Protein AF-A0A7V3QYB5-F1 (afdb_monomer)

Foldseek 3Di:
DDDDDDDDDDDPPPPPPCVVVVVVVVVVVVVVVVVCCVVVVPDPQDDLVVLLVLLVLVQVLLVLVQVLLVLVVVLLVCVLVCLVPLVVNLVSLVVSLVSLVVSLVSLVPDDDDPLQPVLSVLLSQLSVLLNVLSVQLRVLLSCLSVDPDCQVSLVSNLVSVVSQVVSLVSVVSSQVSSCVSCVVNVNNVSHHDRHHSDPDNVCSDSVNSSVSSVVSNVSVVVPDPPPPPDDDD

Secondary structure (DSSP, 8-state):
-----PPP---------SHHHHHHHHHHHHHHHHHHHHHH--S----HHHHHHHHHHHHHHHHHHHHHHHHHHHHHHTHHHHTT-HHHHHHHHHHHHHHHHHHHHHHHT----GGGHHHHHHHHHHHHHHHHHHHHHHHHHHHHHH-S--HHHHHHHHHHHHHHHHHHHHHHHHHHHHHHHHHHTT-TTSPPPP--S-S-SGGGSHHHHHHHHHHHHHHHTTSS---------

Radius of gyration: 36.22 Å; Cα contacts (8 Å, |Δi|>4): 187; chains: 1; bounding box: 88×61×150 Å

Structure (mmCIF, N/CA/C/O backbone):
data_AF-A0A7V3QYB5-F1
#
_entry.id   AF-A0A7V3QYB5-F1
#
loop_
_atom_site.group_PDB
_atom_site.id
_atom_site.type_symbol
_atom_site.label_atom_id
_atom_site.label_alt_id
_atom_site.label_comp_id
_atom_site.label_asym_id
_atom_site.label_entity_id
_atom_site.label_seq_id
_atom_site.pdbx_PDB_ins_code
_atom_site.Cartn_x
_atom_site.Cartn_y
_atom_site.Cartn_z
_atom_site.occupancy
_atom_site.B_iso_or_equiv
_atom_site.auth_seq_id
_atom_site.auth_comp_id
_atom_site.auth_asym_id
_atom_site.auth_atom_id
_atom_site.pdbx_PDB_model_num
ATOM 1 N N . MET A 1 1 ? 65.665 -47.368 -91.682 1.00 46.41 1 MET A N 1
ATOM 2 C CA . MET A 1 1 ? 64.968 -47.722 -90.426 1.00 46.41 1 MET A CA 1
ATOM 3 C C . MET A 1 1 ? 65.240 -46.624 -89.411 1.00 46.41 1 MET A C 1
ATOM 5 O O . MET A 1 1 ? 66.355 -46.557 -88.920 1.00 46.41 1 MET A O 1
ATOM 9 N N . TYR A 1 2 ? 64.272 -45.748 -89.134 1.00 46.44 2 TYR A N 1
ATOM 10 C CA . TYR A 1 2 ? 64.366 -44.782 -88.034 1.00 46.44 2 TYR A CA 1
ATOM 11 C C . TYR A 1 2 ? 63.157 -44.952 -87.116 1.00 46.44 2 TYR A C 1
ATOM 13 O O . TYR A 1 2 ? 62.017 -45.019 -87.573 1.00 46.44 2 TYR A O 1
ATOM 21 N N . ALA A 1 3 ? 63.457 -45.118 -85.831 1.00 50.06 3 ALA A N 1
ATOM 22 C CA . ALA A 1 3 ? 62.533 -45.479 -84.771 1.00 50.06 3 ALA A CA 1
ATOM 23 C C . ALA A 1 3 ? 61.603 -44.312 -84.404 1.00 50.06 3 ALA A C 1
ATOM 25 O O . ALA A 1 3 ? 62.056 -43.196 -84.162 1.00 50.06 3 ALA A O 1
ATOM 26 N N . GLN A 1 4 ? 60.300 -44.591 -84.323 1.00 56.00 4 GLN A N 1
ATOM 27 C CA . GLN A 1 4 ? 59.307 -43.685 -83.747 1.00 56.00 4 GLN A CA 1
ATOM 28 C C . GLN A 1 4 ? 59.410 -43.710 -82.217 1.00 56.00 4 GLN A C 1
ATOM 30 O O . GLN A 1 4 ? 59.102 -44.720 -81.584 1.00 56.00 4 GLN A O 1
ATOM 35 N N . THR A 1 5 ? 59.786 -42.591 -81.606 1.00 55.56 5 THR A N 1
ATOM 36 C CA . THR A 1 5 ? 59.684 -42.386 -80.158 1.00 55.56 5 THR A CA 1
ATOM 37 C C . THR A 1 5 ? 58.310 -41.804 -79.814 1.00 55.56 5 THR A C 1
ATOM 39 O O . THR A 1 5 ? 57.953 -40.695 -80.207 1.00 55.56 5 THR A O 1
ATOM 42 N N . ARG A 1 6 ? 57.498 -42.578 -79.082 1.00 56.19 6 ARG A N 1
ATOM 43 C CA . ARG A 1 6 ? 56.217 -42.130 -78.514 1.00 56.19 6 ARG A CA 1
ATOM 44 C C . ARG A 1 6 ? 56.476 -41.225 -77.309 1.00 56.19 6 ARG A C 1
ATOM 46 O O . ARG A 1 6 ? 57.110 -41.645 -76.346 1.00 56.19 6 ARG A O 1
ATOM 53 N N . THR A 1 7 ? 55.946 -40.008 -77.339 1.00 55.44 7 THR A N 1
ATOM 54 C CA . THR A 1 7 ? 55.960 -39.081 -76.202 1.00 55.44 7 THR A CA 1
ATOM 55 C C . THR A 1 7 ? 54.868 -39.434 -75.176 1.00 55.44 7 THR A C 1
ATOM 57 O O . THR A 1 7 ? 53.757 -39.814 -75.561 1.00 55.44 7 THR A O 1
ATOM 60 N N . PRO A 1 8 ? 55.136 -39.317 -73.861 1.00 58.91 8 PRO A N 1
ATOM 61 C CA . PRO A 1 8 ? 54.141 -39.587 -72.828 1.00 58.91 8 PRO A CA 1
ATOM 62 C C . PRO A 1 8 ? 53.144 -38.425 -72.689 1.00 58.91 8 PRO A C 1
ATOM 64 O O . PRO A 1 8 ? 53.517 -37.255 -72.603 1.00 58.91 8 PRO A O 1
ATOM 67 N N . ARG A 1 9 ? 51.846 -38.753 -72.632 1.00 56.09 9 ARG A N 1
ATOM 68 C CA . ARG A 1 9 ? 50.765 -37.800 -72.340 1.00 56.09 9 ARG A CA 1
ATOM 69 C C . ARG A 1 9 ? 50.691 -37.535 -70.835 1.00 56.09 9 ARG A C 1
ATOM 71 O O . ARG A 1 9 ? 50.221 -38.380 -70.078 1.00 56.09 9 ARG A O 1
ATOM 78 N N . PHE A 1 10 ? 51.088 -36.340 -70.406 1.00 54.81 10 PHE A N 1
ATOM 79 C CA . PHE A 1 10 ? 50.818 -35.857 -69.051 1.00 54.81 10 PHE A CA 1
ATOM 80 C C . PHE A 1 10 ? 49.340 -35.468 -68.911 1.00 54.81 10 PHE A C 1
ATOM 82 O O . PHE A 1 10 ? 48.881 -34.483 -69.493 1.00 54.81 10 PHE A O 1
ATOM 89 N N . SER A 1 11 ? 48.582 -36.224 -68.114 1.00 61.19 11 SER A N 1
ATOM 90 C CA . SER A 1 11 ? 47.240 -35.828 -67.688 1.00 61.19 11 SER A CA 1
ATOM 91 C C . SER A 1 11 ? 47.349 -34.757 -66.594 1.00 61.19 11 SER A C 1
ATOM 93 O O . SER A 1 11 ? 47.798 -35.002 -65.474 1.00 61.19 11 SER A O 1
ATOM 95 N N . ARG A 1 12 ? 46.957 -33.517 -66.909 1.00 52.28 12 ARG A N 1
ATOM 96 C CA . ARG A 1 12 ? 46.846 -32.438 -65.915 1.00 52.28 12 ARG A CA 1
ATOM 97 C C . ARG A 1 12 ? 45.677 -32.736 -64.972 1.00 52.28 12 ARG A C 1
ATOM 99 O O . ARG A 1 12 ? 44.531 -32.402 -65.264 1.00 52.28 12 ARG A O 1
ATOM 106 N N . ARG A 1 13 ? 45.964 -33.319 -63.806 1.00 53.47 13 ARG A N 1
ATOM 107 C CA . ARG A 1 13 ? 45.041 -33.342 -62.659 1.00 53.47 13 ARG A CA 1
ATOM 108 C C . ARG A 1 13 ? 44.837 -31.892 -62.191 1.00 53.47 13 ARG A C 1
ATOM 110 O O . ARG A 1 13 ? 45.692 -31.336 -61.504 1.00 53.47 13 ARG A O 1
ATOM 117 N N . ARG A 1 14 ? 43.729 -31.248 -62.589 1.00 55.75 14 ARG A N 1
ATOM 118 C CA . ARG A 1 14 ? 43.294 -29.956 -62.024 1.00 55.75 14 ARG A CA 1
ATOM 119 C C . ARG A 1 14 ? 43.090 -30.148 -60.518 1.00 55.75 14 ARG A C 1
ATOM 121 O O . ARG A 1 14 ? 42.089 -30.726 -60.101 1.00 55.75 14 ARG A O 1
ATOM 128 N N . ARG A 1 15 ? 44.040 -29.682 -59.703 1.00 57.00 15 ARG A N 1
ATOM 129 C CA . ARG A 1 15 ? 43.844 -29.503 -58.260 1.00 57.00 15 ARG A CA 1
ATOM 130 C C . ARG A 1 15 ? 42.718 -28.480 -58.092 1.00 57.00 15 ARG A C 1
ATOM 132 O O . ARG A 1 15 ? 42.922 -27.302 -58.366 1.00 57.00 15 ARG A O 1
ATOM 139 N N . LYS A 1 16 ? 41.518 -28.934 -57.717 1.00 58.28 16 LYS A N 1
ATOM 140 C CA . LYS A 1 16 ? 40.453 -28.044 -57.243 1.00 58.28 16 LYS A CA 1
ATOM 141 C C . LYS A 1 16 ? 40.978 -27.423 -55.952 1.00 58.28 16 LYS A C 1
ATOM 143 O O . LYS A 1 16 ? 41.168 -28.137 -54.971 1.00 58.28 16 LYS A O 1
ATOM 148 N N . SER A 1 17 ? 41.322 -26.139 -55.984 1.00 63.12 17 SER A N 1
ATOM 149 C CA . SER A 1 17 ? 41.669 -25.417 -54.764 1.00 63.12 17 SER A CA 1
ATOM 150 C C . SER A 1 17 ? 40.455 -25.457 -53.823 1.00 63.12 17 SER A C 1
ATOM 152 O O . SER A 1 17 ? 39.325 -25.401 -54.305 1.00 63.12 17 SER A O 1
ATOM 154 N N . PRO A 1 18 ? 40.647 -25.587 -52.500 1.00 65.06 18 PRO A N 1
ATOM 155 C CA . PRO A 1 18 ? 39.551 -25.557 -51.526 1.00 65.06 18 PRO A CA 1
ATOM 156 C C . PRO A 1 18 ? 39.009 -24.138 -51.282 1.00 65.06 18 PRO A C 1
ATOM 158 O O . PRO A 1 18 ? 37.987 -23.968 -50.627 1.00 65.06 18 PRO A O 1
ATOM 161 N N . ALA A 1 19 ? 39.664 -23.117 -51.844 1.00 70.44 19 ALA A N 1
ATOM 162 C CA . ALA A 1 19 ? 39.303 -21.707 -51.717 1.00 70.44 19 ALA A CA 1
ATOM 163 C C . ALA A 1 19 ? 37.814 -21.378 -51.987 1.00 70.44 19 ALA A C 1
ATOM 165 O O . ALA A 1 19 ? 37.222 -20.705 -51.147 1.00 70.44 19 ALA A O 1
ATOM 166 N N . PRO A 1 20 ? 37.156 -21.857 -53.067 1.00 76.06 20 PRO A N 1
ATOM 167 C CA . PRO A 1 20 ? 35.743 -21.555 -53.290 1.00 76.06 20 PRO A CA 1
ATOM 168 C C . PRO A 1 20 ? 34.828 -22.192 -52.234 1.00 76.06 20 PRO A C 1
ATOM 170 O O . PRO A 1 20 ? 33.808 -21.604 -51.898 1.00 76.06 20 PRO A O 1
ATOM 173 N N . ALA A 1 21 ? 35.193 -23.344 -51.660 1.00 79.94 21 ALA A N 1
ATOM 174 C CA . ALA A 1 21 ? 34.405 -23.973 -50.598 1.00 79.94 21 ALA A CA 1
ATOM 175 C C . ALA A 1 21 ? 34.504 -23.194 -49.274 1.00 79.94 21 ALA A C 1
ATOM 177 O O . ALA A 1 21 ? 33.501 -23.018 -48.587 1.00 79.94 21 ALA A O 1
ATOM 178 N N . ILE A 1 22 ? 35.693 -22.674 -48.952 1.00 82.56 22 ILE A N 1
ATOM 179 C CA . ILE A 1 22 ? 35.920 -21.845 -47.758 1.00 82.56 22 ILE A CA 1
ATOM 180 C C . ILE A 1 22 ? 35.143 -20.527 -47.862 1.00 82.56 22 ILE A C 1
ATOM 182 O O . ILE A 1 22 ? 34.479 -20.133 -46.909 1.00 82.56 22 ILE A O 1
ATOM 186 N N . ILE A 1 23 ? 35.166 -19.874 -49.030 1.00 83.56 23 ILE A N 1
ATOM 187 C CA . ILE A 1 23 ? 34.429 -18.621 -49.257 1.00 83.56 23 ILE A CA 1
ATOM 188 C C . ILE A 1 23 ? 32.922 -18.838 -49.065 1.00 83.56 23 ILE A C 1
ATOM 190 O O . ILE A 1 23 ? 32.278 -18.060 -48.366 1.00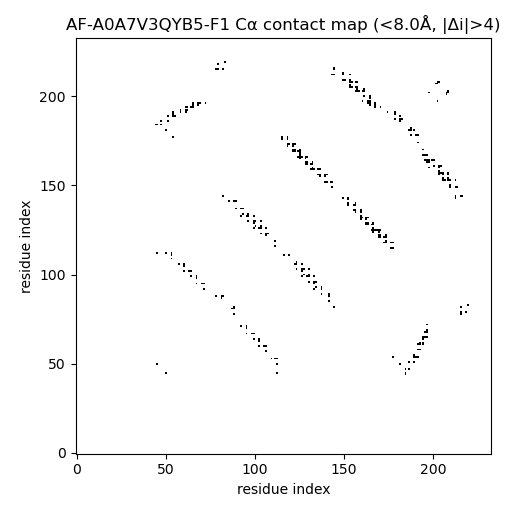 83.56 23 ILE A O 1
ATOM 194 N N . VAL A 1 24 ? 32.363 -19.919 -49.619 1.00 86.06 24 VAL A N 1
ATOM 195 C CA . VAL A 1 24 ? 30.937 -20.246 -49.452 1.00 86.06 24 VAL A CA 1
ATOM 196 C C . VAL A 1 24 ? 30.588 -20.501 -47.984 1.00 86.06 24 VAL A C 1
ATOM 198 O O . VAL A 1 24 ? 29.572 -19.996 -47.514 1.00 86.06 24 VAL A O 1
ATOM 201 N N . ALA A 1 25 ? 31.434 -21.213 -47.235 1.00 85.56 25 ALA A N 1
ATOM 202 C CA . ALA A 1 25 ? 31.202 -21.465 -45.812 1.00 85.56 25 ALA A CA 1
ATOM 203 C C . ALA A 1 25 ? 31.168 -20.169 -44.980 1.00 85.56 25 ALA A C 1
ATOM 205 O O . ALA A 1 25 ? 30.287 -20.003 -44.138 1.00 85.56 25 ALA A O 1
ATOM 206 N N . VAL A 1 26 ? 32.075 -19.223 -45.253 1.00 87.56 26 VAL A N 1
ATOM 207 C CA . VAL A 1 26 ? 32.098 -17.913 -44.578 1.00 87.56 26 VAL A CA 1
ATOM 208 C C . VAL A 1 26 ? 30.853 -17.094 -44.919 1.00 87.56 26 VAL A C 1
ATOM 210 O O . VAL A 1 26 ? 30.240 -16.515 -44.026 1.00 87.56 26 VAL A O 1
ATOM 213 N N . VAL A 1 27 ? 30.433 -17.080 -46.187 1.00 88.88 27 VAL A N 1
ATOM 214 C CA . VAL A 1 27 ? 29.219 -16.366 -46.618 1.00 88.88 27 VAL A CA 1
ATOM 215 C C . VAL A 1 27 ? 27.970 -16.946 -45.952 1.00 88.88 27 VAL A C 1
ATOM 217 O O . VAL A 1 27 ? 27.143 -16.188 -45.453 1.00 88.88 27 VAL A O 1
ATOM 220 N N . VAL A 1 28 ? 27.847 -18.275 -45.880 1.00 90.25 28 VAL A N 1
ATOM 221 C CA . VAL A 1 28 ? 26.726 -18.941 -45.195 1.00 90.25 28 VAL A CA 1
ATOM 222 C C . VAL A 1 28 ? 26.724 -18.626 -43.699 1.00 90.25 28 VAL A C 1
ATOM 224 O O . VAL A 1 28 ? 25.661 -18.374 -43.140 1.00 90.25 28 VAL A O 1
ATOM 227 N N . LEU A 1 29 ? 27.892 -18.579 -43.055 1.00 88.94 29 LEU A N 1
ATOM 228 C CA . LEU A 1 29 ? 28.004 -18.234 -41.638 1.00 88.94 29 LEU A CA 1
ATOM 229 C C . LEU A 1 29 ? 27.599 -16.778 -41.370 1.00 88.94 29 LEU A C 1
ATOM 231 O O . LEU A 1 29 ? 26.824 -16.524 -40.454 1.00 88.94 29 LEU A O 1
ATOM 235 N N . LEU A 1 30 ? 28.044 -15.831 -42.202 1.00 85.81 30 LEU A N 1
ATOM 236 C CA . LEU A 1 30 ? 27.654 -14.422 -42.090 1.00 85.81 30 LEU A CA 1
ATOM 237 C C . LEU A 1 30 ? 26.155 -14.218 -42.336 1.00 85.81 30 LEU A C 1
ATOM 239 O O . LEU A 1 30 ? 25.512 -13.482 -41.590 1.00 85.81 30 LEU A O 1
ATOM 243 N N . LEU A 1 31 ? 25.582 -14.898 -43.335 1.00 84.75 31 LEU A N 1
ATOM 244 C CA . LEU A 1 31 ? 24.140 -14.876 -43.596 1.00 84.75 31 LEU A CA 1
ATOM 245 C C . LEU A 1 31 ? 23.347 -15.527 -42.461 1.00 84.75 31 LEU A C 1
ATOM 247 O O . LEU A 1 31 ? 22.296 -15.015 -42.089 1.00 84.75 31 LEU A O 1
ATOM 251 N N . GLY A 1 32 ? 23.865 -16.611 -41.882 1.00 83.25 32 GLY A N 1
ATOM 252 C CA . GLY A 1 32 ? 23.305 -17.255 -40.698 1.00 83.25 32 GLY A CA 1
ATOM 253 C C . GLY A 1 32 ? 23.287 -16.307 -39.503 1.00 83.25 32 GLY A C 1
ATOM 254 O O . GLY A 1 32 ? 22.230 -16.105 -38.917 1.00 83.25 32 GLY A O 1
ATOM 255 N N . CYS A 1 33 ? 24.410 -15.651 -39.194 1.00 78.56 33 CYS A N 1
ATOM 256 C CA . CYS A 1 33 ? 24.489 -14.638 -38.140 1.00 78.56 33 CYS A CA 1
ATOM 257 C C . CYS A 1 33 ? 23.553 -13.452 -38.404 1.00 78.56 33 CYS A C 1
ATOM 259 O O . CYS A 1 33 ? 22.900 -12.975 -37.481 1.00 78.56 33 CYS A O 1
ATOM 261 N N . TRP A 1 34 ? 23.451 -12.993 -39.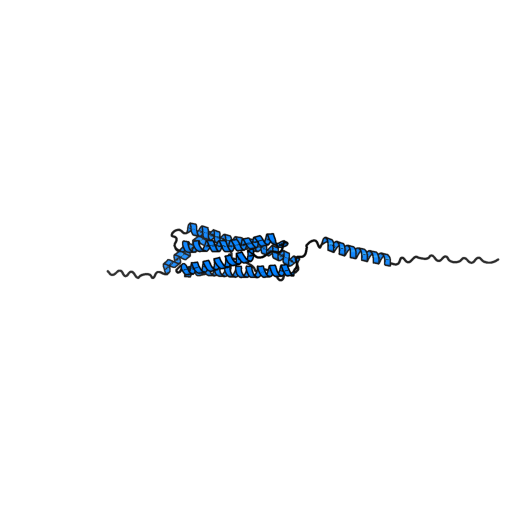653 1.00 79.12 34 TRP A N 1
ATOM 262 C CA . TRP A 1 34 ? 22.568 -11.894 -40.038 1.00 79.12 34 TRP A CA 1
ATOM 263 C C . TRP A 1 34 ? 21.084 -12.262 -39.895 1.00 79.12 34 TRP A C 1
ATOM 265 O O . TRP A 1 34 ? 20.321 -11.506 -39.294 1.00 79.12 34 TRP A O 1
ATOM 275 N N . LEU A 1 35 ? 20.685 -13.452 -40.356 1.00 78.31 35 LEU A N 1
ATOM 276 C CA . LEU A 1 35 ? 19.331 -13.983 -40.177 1.00 78.31 35 LEU A CA 1
ATOM 277 C C . LEU A 1 35 ? 19.008 -14.213 -38.698 1.00 78.31 35 LEU A C 1
ATOM 279 O O . LEU A 1 35 ? 17.916 -13.865 -38.259 1.00 78.31 35 LEU A O 1
ATOM 283 N N . PHE A 1 36 ? 19.948 -14.728 -37.904 1.00 71.00 36 PHE A N 1
ATOM 284 C CA . PHE A 1 36 ? 19.754 -14.900 -36.462 1.00 71.00 36 PHE A CA 1
ATOM 285 C C . PHE A 1 36 ? 19.557 -13.549 -35.759 1.00 71.00 36 PHE A C 1
ATOM 287 O O . PHE A 1 36 ? 18.659 -13.408 -34.934 1.00 71.00 36 PHE A O 1
ATOM 294 N N . ASN A 1 37 ? 20.319 -12.523 -36.151 1.00 66.25 37 ASN A N 1
ATOM 295 C CA . ASN A 1 37 ? 20.183 -11.166 -35.617 1.00 66.25 37 ASN A CA 1
ATOM 296 C C . ASN A 1 37 ? 18.827 -10.531 -35.996 1.00 66.25 37 ASN A C 1
ATOM 298 O O . ASN A 1 37 ? 18.175 -9.903 -35.165 1.00 66.25 37 ASN A O 1
ATOM 302 N N . LEU A 1 38 ? 18.340 -10.768 -37.220 1.00 62.19 38 LEU A N 1
ATOM 303 C CA . LEU A 1 38 ? 17.015 -10.314 -37.667 1.00 62.19 38 LEU A CA 1
ATOM 304 C C . LEU A 1 38 ? 15.850 -11.058 -37.003 1.00 62.19 38 LEU A C 1
ATOM 306 O O . LEU A 1 38 ? 14.790 -10.469 -36.789 1.00 62.19 38 LEU A O 1
ATOM 310 N N . THR A 1 39 ? 16.026 -12.341 -36.682 1.00 54.75 39 THR A N 1
ATOM 311 C CA . THR A 1 39 ? 14.945 -13.183 -36.141 1.00 54.75 39 THR A CA 1
ATOM 312 C C . THR A 1 39 ? 14.871 -13.110 -34.610 1.00 54.75 39 THR A C 1
ATOM 314 O O . THR A 1 39 ? 13.780 -13.212 -34.054 1.00 54.75 39 THR A O 1
ATOM 317 N N . CYS A 1 40 ? 15.989 -12.840 -33.925 1.00 53.94 40 CYS A N 1
ATOM 318 C CA . CYS A 1 40 ? 16.045 -12.640 -32.469 1.00 53.94 40 CYS A CA 1
ATOM 319 C C . CYS A 1 40 ? 15.967 -11.162 -32.028 1.00 53.94 40 CYS A C 1
ATOM 321 O O . CYS A 1 40 ? 15.807 -10.890 -30.843 1.00 53.94 40 CYS A O 1
ATOM 323 N N . GLY A 1 41 ? 16.045 -10.197 -32.951 1.00 45.81 41 GLY A N 1
ATOM 324 C CA . GLY A 1 41 ? 16.071 -8.756 -32.655 1.00 45.81 41 GLY A CA 1
ATOM 325 C C . GLY A 1 41 ? 14.706 -8.061 -32.561 1.00 45.81 41 GLY A C 1
ATOM 326 O O . GLY A 1 41 ? 14.627 -6.849 -32.753 1.00 45.81 41 GLY A O 1
ATOM 327 N N . ARG A 1 42 ? 13.608 -8.796 -32.332 1.00 44.25 42 ARG A N 1
ATOM 328 C CA . ARG A 1 42 ? 12.236 -8.254 -32.440 1.00 44.25 42 ARG A CA 1
ATOM 329 C C . ARG A 1 42 ? 11.676 -7.566 -31.190 1.00 44.25 42 ARG A C 1
ATOM 331 O O . ARG A 1 42 ? 10.537 -7.114 -31.227 1.00 44.25 42 ARG A O 1
ATOM 338 N N . GLY A 1 43 ? 12.461 -7.424 -30.127 1.00 51.03 43 GLY A N 1
ATOM 339 C CA . GLY A 1 43 ? 12.168 -6.474 -29.056 1.00 51.03 43 GLY A CA 1
ATOM 340 C C . GLY A 1 43 ? 13.035 -5.241 -29.256 1.00 51.03 43 GLY A C 1
ATOM 341 O O . GLY A 1 43 ? 14.258 -5.357 -29.195 1.00 51.03 43 GLY A O 1
ATOM 342 N N . LYS A 1 44 ? 12.441 -4.065 -29.495 1.00 53.56 44 LYS A N 1
ATOM 343 C CA . LYS A 1 44 ? 13.168 -2.812 -29.248 1.00 53.56 44 LYS A CA 1
ATOM 344 C C . LYS A 1 44 ? 13.616 -2.881 -27.790 1.00 53.56 44 LYS A C 1
ATOM 346 O O . LYS A 1 44 ? 12.763 -2.841 -26.911 1.00 53.56 44 LYS A O 1
ATOM 351 N N . LYS A 1 45 ? 14.913 -3.077 -27.548 1.00 61.94 45 LYS A N 1
ATOM 352 C CA . LYS A 1 45 ? 15.467 -2.947 -26.202 1.00 61.94 45 LYS A CA 1
ATOM 353 C C . LYS A 1 45 ? 15.126 -1.536 -25.743 1.00 61.94 45 LYS A C 1
ATOM 355 O O . LYS A 1 45 ? 15.425 -0.583 -26.466 1.00 61.94 45 LYS A O 1
ATOM 360 N N . GLU A 1 46 ? 14.416 -1.436 -24.626 1.00 71.56 46 GLU A N 1
ATOM 361 C CA . GLU A 1 46 ? 14.217 -0.151 -23.963 1.00 71.56 46 GLU A CA 1
ATOM 362 C C . GLU A 1 46 ? 15.602 0.408 -23.626 1.00 71.56 46 GLU A C 1
ATOM 364 O O . GLU A 1 46 ? 16.558 -0.348 -23.418 1.00 71.56 46 GLU A O 1
ATOM 369 N N . ASP A 1 47 ? 15.737 1.729 -23.615 1.00 83.75 47 ASP A N 1
ATOM 370 C CA . ASP A 1 47 ? 16.994 2.338 -23.202 1.00 83.75 47 ASP A CA 1
ATOM 371 C C . ASP A 1 47 ? 17.251 1.966 -21.735 1.00 83.75 47 ASP A C 1
ATOM 373 O O . ASP A 1 47 ? 16.508 2.374 -20.838 1.00 83.75 47 ASP A O 1
ATOM 377 N N . ALA A 1 48 ? 18.293 1.164 -21.504 1.00 85.69 48 ALA A N 1
ATOM 378 C CA . ALA A 1 48 ? 18.641 0.627 -20.194 1.00 85.69 48 ALA A CA 1
ATOM 379 C C . ALA A 1 48 ? 18.816 1.730 -19.139 1.00 85.69 48 ALA A C 1
ATOM 381 O O . ALA A 1 48 ? 18.500 1.509 -17.971 1.00 85.69 48 ALA A O 1
ATOM 382 N N . SER A 1 49 ? 19.268 2.921 -19.547 1.00 87.62 49 SER A N 1
ATOM 383 C CA . SER A 1 49 ? 19.398 4.070 -18.648 1.00 87.62 49 SER A CA 1
ATOM 384 C C . SER A 1 49 ? 18.031 4.566 -18.161 1.00 87.62 49 SER A C 1
ATOM 386 O O . SER A 1 49 ? 17.813 4.674 -16.956 1.00 87.62 49 SER A O 1
ATOM 388 N N . SER A 1 50 ? 17.079 4.753 -19.078 1.00 90.69 50 SER A N 1
ATOM 389 C CA . SER A 1 50 ? 15.710 5.180 -18.764 1.00 90.69 50 SER A CA 1
ATOM 390 C C . SER A 1 50 ? 14.939 4.148 -17.934 1.00 90.69 50 SER A C 1
ATOM 392 O O . SER A 1 50 ? 14.217 4.504 -17.003 1.00 90.69 50 SER A O 1
ATOM 394 N N . LEU A 1 51 ? 15.130 2.855 -18.223 1.00 94.56 51 LEU A N 1
ATOM 395 C CA . LEU A 1 51 ? 14.496 1.771 -17.477 1.00 94.56 51 LEU A CA 1
ATOM 396 C C . LEU A 1 51 ? 15.056 1.678 -16.052 1.00 94.56 51 LEU A C 1
ATOM 398 O O . LEU A 1 51 ? 14.293 1.490 -15.107 1.00 94.56 51 LEU A O 1
ATOM 402 N N . SER A 1 52 ? 16.371 1.852 -15.895 1.00 94.69 52 SER A N 1
ATOM 403 C CA . SER A 1 52 ? 17.024 1.909 -14.586 1.00 94.69 52 SER A CA 1
ATOM 404 C C . SER A 1 52 ? 16.541 3.102 -13.761 1.00 94.69 52 SER A C 1
ATOM 406 O O . SER A 1 52 ? 16.200 2.948 -12.588 1.00 94.69 52 SER A O 1
ATOM 408 N N . GLU A 1 53 ? 16.444 4.287 -14.367 1.00 95.31 53 GLU A N 1
ATOM 409 C CA . GLU A 1 53 ? 15.922 5.481 -13.699 1.00 95.31 53 GLU A CA 1
ATOM 410 C C . GLU A 1 53 ? 14.475 5.275 -13.231 1.00 95.31 53 GLU A C 1
ATOM 412 O O . GLU A 1 53 ? 14.153 5.530 -12.067 1.00 95.31 53 GLU A O 1
ATOM 417 N N . TYR A 1 54 ? 13.621 4.735 -14.105 1.00 96.69 54 TYR A N 1
ATOM 418 C CA . TYR A 1 54 ? 12.245 4.384 -13.762 1.00 96.69 54 TYR A CA 1
ATOM 419 C C . TYR A 1 54 ? 12.184 3.388 -12.595 1.00 96.69 54 TYR A C 1
ATOM 421 O O . TYR A 1 54 ? 11.469 3.629 -11.618 1.00 96.69 54 TYR A O 1
ATOM 429 N N . ALA A 1 55 ? 12.950 2.295 -12.664 1.00 97.44 55 ALA A N 1
ATOM 430 C CA . ALA A 1 55 ? 12.968 1.262 -11.631 1.00 97.44 55 ALA A CA 1
ATOM 431 C C . ALA A 1 55 ? 13.421 1.823 -10.275 1.00 97.44 55 ALA A C 1
ATOM 433 O O . ALA A 1 55 ? 12.765 1.578 -9.265 1.00 97.44 55 ALA A O 1
ATOM 434 N N . ASN A 1 56 ? 14.476 2.641 -10.253 1.00 97.38 56 ASN A N 1
ATOM 435 C CA . ASN A 1 56 ? 14.975 3.277 -9.032 1.00 97.38 56 ASN A CA 1
ATOM 436 C C . ASN A 1 56 ? 13.972 4.274 -8.438 1.00 97.38 56 ASN A C 1
ATOM 438 O O . ASN A 1 56 ? 13.766 4.299 -7.223 1.00 97.38 56 ASN A O 1
ATOM 442 N N . ARG A 1 57 ? 13.296 5.065 -9.280 1.00 97.25 57 ARG A N 1
ATOM 443 C CA . ARG A 1 57 ? 12.250 5.986 -8.820 1.00 97.25 57 ARG A CA 1
ATOM 444 C C . ARG A 1 57 ? 11.078 5.233 -8.200 1.00 97.25 57 ARG A C 1
ATOM 446 O O . ARG A 1 57 ? 10.597 5.615 -7.137 1.00 97.25 57 ARG A O 1
ATOM 453 N N . VAL A 1 58 ? 10.632 4.151 -8.838 1.00 98.06 58 VAL A N 1
ATOM 454 C CA . VAL A 1 58 ? 9.560 3.311 -8.293 1.00 98.06 58 VAL A CA 1
ATOM 455 C C . VAL A 1 58 ? 9.994 2.611 -7.013 1.00 98.06 58 VAL A C 1
ATOM 457 O O . VAL A 1 58 ? 9.229 2.598 -6.054 1.00 98.06 58 VAL A O 1
ATOM 460 N N . LYS A 1 59 ? 11.226 2.103 -6.954 1.00 98.19 59 LYS A N 1
ATOM 461 C CA . LYS A 1 59 ? 11.798 1.495 -5.752 1.00 98.19 59 LYS A CA 1
ATOM 462 C C . LYS A 1 59 ? 11.692 2.417 -4.541 1.00 98.19 59 LYS A C 1
ATOM 464 O O . LYS A 1 59 ? 11.133 2.000 -3.533 1.00 98.19 59 LYS A O 1
ATOM 469 N N . ALA A 1 60 ? 12.122 3.672 -4.672 1.00 97.75 60 ALA A N 1
ATOM 470 C CA . ALA A 1 60 ? 12.024 4.651 -3.589 1.00 97.75 60 ALA A CA 1
ATOM 471 C C . ALA A 1 60 ? 10.570 4.870 -3.126 1.00 97.75 60 ALA A C 1
ATOM 473 O O . ALA A 1 60 ? 10.301 4.954 -1.928 1.00 97.75 60 ALA A O 1
ATOM 474 N N . MET A 1 61 ? 9.609 4.905 -4.058 1.00 98.31 61 MET A N 1
ATOM 475 C CA . MET A 1 61 ? 8.189 5.039 -3.709 1.00 98.31 61 MET A CA 1
ATOM 4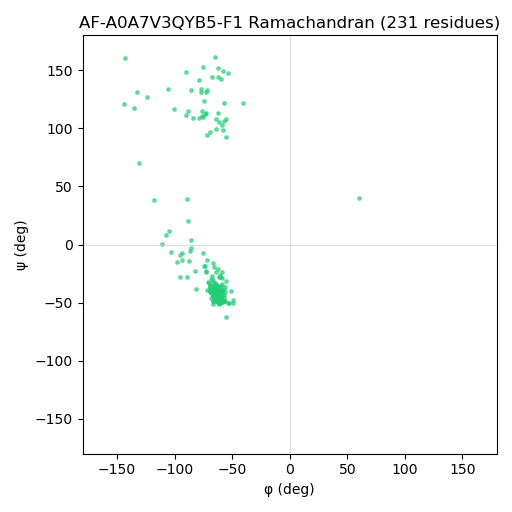76 C C . MET A 1 61 ? 7.642 3.796 -2.996 1.00 98.31 61 MET A C 1
ATOM 478 O O . MET A 1 61 ? 6.848 3.917 -2.066 1.00 98.31 61 MET A O 1
ATOM 482 N N . VAL A 1 62 ? 8.066 2.595 -3.392 1.00 98.44 62 VAL A N 1
ATOM 483 C CA . VAL A 1 62 ? 7.669 1.351 -2.714 1.00 98.44 62 VAL A CA 1
ATOM 484 C C . VAL A 1 62 ? 8.279 1.274 -1.315 1.00 98.44 62 VAL A C 1
ATOM 486 O O . VAL A 1 62 ? 7.581 0.912 -0.372 1.00 98.44 62 VAL A O 1
ATOM 489 N N . GLU A 1 63 ? 9.545 1.655 -1.151 1.00 98.38 63 GLU A N 1
ATOM 490 C CA . GLU A 1 63 ? 10.210 1.718 0.157 1.00 98.38 63 GLU A CA 1
ATOM 491 C C . GLU A 1 63 ? 9.503 2.704 1.096 1.00 98.38 63 GLU A C 1
ATOM 493 O O . GLU A 1 63 ? 9.203 2.355 2.239 1.00 98.38 63 GLU A O 1
ATOM 498 N N . ALA A 1 64 ? 9.138 3.891 0.600 1.00 98.31 64 ALA A N 1
ATOM 499 C CA . ALA A 1 64 ? 8.330 4.847 1.353 1.00 98.31 64 ALA A CA 1
ATOM 500 C C . ALA A 1 64 ? 6.959 4.259 1.733 1.00 98.31 64 ALA A C 1
ATOM 502 O O . ALA A 1 64 ? 6.536 4.359 2.883 1.00 98.31 64 ALA A O 1
ATOM 503 N N . SER A 1 65 ? 6.293 3.572 0.799 1.00 98.50 65 SER A N 1
ATOM 504 C CA . SER A 1 65 ? 5.016 2.899 1.061 1.00 98.50 65 SER A CA 1
ATOM 505 C C . SER A 1 65 ? 5.147 1.824 2.144 1.00 98.50 65 SER A C 1
ATOM 507 O O . SER A 1 65 ? 4.286 1.715 3.013 1.00 98.50 65 SER A O 1
ATOM 509 N N . ASN A 1 66 ? 6.238 1.057 2.147 1.00 98.44 66 ASN A N 1
ATOM 510 C CA . ASN A 1 66 ? 6.521 0.079 3.196 1.00 98.44 66 ASN A CA 1
ATOM 511 C C . ASN A 1 66 ? 6.708 0.744 4.566 1.00 98.44 66 ASN A C 1
ATOM 513 O O . ASN A 1 66 ? 6.226 0.213 5.564 1.00 98.44 66 ASN A O 1
ATOM 517 N N . GLY A 1 67 ? 7.354 1.913 4.620 1.00 98.19 67 GLY A N 1
ATOM 518 C CA . GLY A 1 67 ? 7.478 2.704 5.848 1.00 98.19 67 GLY A CA 1
ATOM 519 C C . GLY A 1 67 ? 6.126 3.151 6.419 1.00 98.19 67 GLY A C 1
ATOM 520 O O . GLY A 1 67 ? 5.905 3.063 7.630 1.00 98.19 67 GLY A O 1
ATOM 521 N N . ILE A 1 68 ? 5.187 3.549 5.552 1.00 98.38 68 ILE A N 1
ATOM 522 C CA . ILE A 1 68 ? 3.809 3.879 5.956 1.00 98.38 68 ILE A CA 1
ATOM 523 C C . ILE A 1 68 ? 3.105 2.626 6.495 1.00 98.38 68 ILE A C 1
ATOM 525 O O . ILE A 1 68 ? 2.530 2.666 7.581 1.00 98.38 68 ILE A O 1
ATOM 529 N N . GLY A 1 69 ? 3.208 1.493 5.790 1.00 97.75 69 GLY A N 1
ATOM 530 C CA . GLY A 1 69 ? 2.624 0.221 6.228 1.00 97.75 69 GLY A CA 1
ATOM 531 C C . GLY A 1 69 ? 3.147 -0.244 7.595 1.00 97.75 69 GLY A C 1
ATOM 532 O O . GLY A 1 69 ? 2.368 -0.661 8.449 1.00 97.75 69 GLY A O 1
ATOM 533 N N . GLN A 1 70 ? 4.450 -0.097 7.852 1.00 97.38 70 GLN A N 1
ATOM 534 C CA . GLN A 1 70 ? 5.059 -0.400 9.156 1.00 97.38 70 GLN A CA 1
ATOM 535 C C . GLN A 1 70 ? 4.565 0.536 10.263 1.00 97.38 70 GLN A C 1
ATOM 537 O O . GLN A 1 70 ? 4.278 0.083 11.375 1.00 97.38 70 GLN A O 1
ATOM 542 N N . SER A 1 71 ? 4.430 1.829 9.965 1.00 97.12 71 SER A N 1
ATOM 543 C CA . SER A 1 71 ? 3.879 2.810 10.905 1.00 97.12 71 SER A CA 1
ATOM 544 C C . SER A 1 71 ? 2.416 2.506 11.234 1.00 97.12 71 SER A C 1
ATOM 546 O O . SER A 1 71 ? 2.035 2.531 12.402 1.00 97.12 71 SER A O 1
ATOM 548 N N . PHE A 1 72 ? 1.616 2.124 10.236 1.00 96.88 72 PHE A N 1
ATOM 549 C CA . PHE A 1 72 ? 0.232 1.693 10.426 1.00 96.88 72 PHE A CA 1
ATOM 550 C C . PHE A 1 72 ? 0.124 0.419 11.275 1.00 96.88 72 PHE A C 1
ATOM 552 O O . PHE A 1 72 ? -0.672 0.366 12.213 1.00 96.88 72 PHE A O 1
ATOM 559 N N . ALA A 1 73 ? 0.953 -0.593 11.004 1.00 94.75 73 ALA A N 1
ATOM 560 C CA . ALA A 1 73 ? 0.992 -1.820 11.799 1.00 94.75 73 ALA A CA 1
ATOM 561 C C . ALA A 1 73 ? 1.395 -1.544 13.258 1.00 94.75 73 ALA A C 1
ATOM 563 O O . ALA A 1 73 ? 0.772 -2.059 14.187 1.00 94.75 73 ALA A O 1
ATOM 564 N N . SER A 1 74 ? 2.388 -0.675 13.460 1.00 94.69 74 SER A N 1
ATOM 565 C CA . SER A 1 74 ? 2.841 -0.255 14.791 1.00 94.69 74 SER A CA 1
ATOM 566 C C . SER A 1 74 ? 1.751 0.506 15.542 1.00 94.69 74 SER A C 1
ATOM 568 O O . SER A 1 74 ? 1.508 0.229 16.713 1.00 94.69 74 SER A O 1
ATOM 570 N N . LEU A 1 75 ? 1.050 1.418 14.861 1.00 94.25 75 LEU A N 1
ATOM 571 C CA . LEU A 1 75 ? -0.077 2.153 15.428 1.00 94.25 75 LEU A CA 1
ATOM 572 C C . LEU A 1 75 ? -1.204 1.205 15.849 1.00 94.25 75 LEU A C 1
ATOM 574 O O . LEU A 1 75 ? -1.760 1.350 16.932 1.00 94.25 75 LEU A O 1
ATOM 578 N N . ARG A 1 76 ? -1.514 0.196 15.025 1.00 92.38 76 ARG A N 1
ATOM 579 C CA . ARG A 1 76 ? -2.517 -0.819 15.363 1.00 92.38 76 ARG A CA 1
ATOM 580 C C . ARG A 1 76 ? -2.143 -1.649 16.585 1.00 92.38 76 ARG A C 1
ATOM 582 O O . ARG A 1 76 ? -3.024 -1.989 17.369 1.00 92.38 76 ARG A O 1
ATOM 589 N N . ALA A 1 77 ? -0.861 -1.965 16.750 1.00 91.00 77 ALA A N 1
ATOM 590 C CA . ALA A 1 77 ? -0.368 -2.713 17.901 1.00 91.00 77 ALA A CA 1
ATOM 591 C C . ALA A 1 77 ? -0.470 -1.919 19.217 1.00 91.00 77 ALA A C 1
ATOM 593 O O . ALA A 1 77 ? -0.617 -2.525 20.274 1.00 91.00 77 ALA A O 1
ATOM 594 N N . THR A 1 78 ? -0.433 -0.585 19.157 1.00 90.25 78 THR A N 1
ATOM 595 C CA . THR A 1 78 ? -0.520 0.311 20.325 1.00 90.25 78 THR A CA 1
ATOM 596 C C . THR A 1 78 ? -1.878 1.003 20.462 1.00 90.25 78 THR A C 1
ATOM 598 O O . THR A 1 78 ? -2.031 1.914 21.274 1.00 90.25 78 THR A O 1
ATOM 601 N N . LEU A 1 79 ? -2.893 0.569 19.700 1.00 89.62 79 LEU A N 1
ATOM 602 C CA . LEU A 1 79 ? -4.214 1.205 19.696 1.00 89.62 79 LEU A CA 1
ATOM 603 C C . LEU A 1 79 ? -4.831 1.274 21.097 1.00 89.62 79 LEU A C 1
ATOM 605 O O . LEU A 1 79 ? -5.362 2.318 21.455 1.00 89.62 79 LEU A O 1
ATOM 609 N N . ALA A 1 80 ? -4.703 0.213 21.901 1.00 87.25 80 ALA A N 1
ATOM 610 C CA . ALA A 1 80 ? -5.242 0.152 23.264 1.00 87.25 80 ALA A CA 1
ATOM 611 C C . ALA A 1 80 ? -4.699 1.251 24.198 1.00 87.25 80 ALA A C 1
ATOM 613 O O . ALA A 1 80 ? -5.413 1.687 25.096 1.00 87.25 80 ALA A O 1
ATOM 614 N N . ASP A 1 81 ? -3.477 1.738 23.966 1.00 86.25 81 ASP A N 1
ATOM 615 C CA . ASP A 1 81 ? -2.885 2.827 24.754 1.00 86.25 81 ASP A CA 1
ATOM 616 C C . ASP A 1 81 ? -3.359 4.209 24.274 1.00 86.25 81 ASP A C 1
ATOM 618 O O . ASP A 1 81 ? -3.315 5.189 25.016 1.00 86.25 81 ASP A O 1
ATOM 622 N N . LEU A 1 82 ? -3.812 4.297 23.019 1.00 85.06 82 LEU A N 1
ATOM 623 C CA . LEU A 1 82 ? -4.194 5.541 22.351 1.00 85.06 82 LEU A CA 1
ATOM 624 C C . LEU A 1 82 ? -5.703 5.809 22.371 1.00 85.06 82 LEU A C 1
ATOM 626 O O . LEU A 1 82 ? -6.103 6.945 22.125 1.00 85.06 82 LEU A O 1
ATOM 630 N N . ILE A 1 83 ? -6.552 4.819 22.679 1.00 84.44 83 ILE A N 1
ATOM 631 C CA . ILE A 1 83 ? -8.018 5.010 22.693 1.00 84.44 83 ILE A CA 1
ATOM 632 C C . ILE A 1 83 ? -8.478 6.076 23.699 1.00 84.44 83 ILE A C 1
ATOM 634 O O . ILE A 1 83 ? -9.476 6.745 23.456 1.00 84.44 83 ILE A O 1
ATOM 638 N N . GLY A 1 84 ? -7.729 6.286 24.790 1.00 83.12 84 GLY A N 1
ATOM 639 C CA . GLY A 1 84 ? -8.014 7.337 25.776 1.00 83.12 84 GLY A CA 1
ATOM 640 C C . GLY A 1 84 ? -7.717 8.760 25.283 1.00 83.12 84 GLY A C 1
ATOM 641 O O . GLY A 1 84 ? -8.161 9.725 25.900 1.00 83.12 84 GLY A O 1
ATOM 642 N N . ASP A 1 85 ? -6.992 8.897 24.170 1.00 88.62 85 ASP A N 1
ATOM 643 C CA . ASP A 1 85 ? -6.664 10.158 23.502 1.00 88.62 85 ASP A CA 1
ATOM 644 C C . ASP A 1 85 ? -6.981 10.040 22.002 1.00 88.62 85 ASP A C 1
ATOM 646 O O . ASP A 1 85 ? -6.107 9.979 21.128 1.00 88.62 85 ASP A O 1
ATOM 650 N N . THR A 1 86 ? -8.281 9.989 21.699 1.00 87.56 86 THR A N 1
ATOM 651 C CA . THR A 1 86 ? -8.793 9.869 20.325 1.00 87.56 86 THR A CA 1
ATOM 652 C C . THR A 1 86 ? -8.349 11.019 19.416 1.00 87.56 86 THR A C 1
ATOM 654 O O . THR A 1 86 ? -8.261 10.829 18.203 1.00 87.56 86 THR A O 1
ATOM 657 N N . GLY A 1 87 ? -8.012 12.187 19.979 1.00 89.88 87 GLY A N 1
ATOM 658 C CA . GLY A 1 87 ? -7.447 13.317 19.242 1.00 89.88 87 GLY A CA 1
ATOM 659 C C . GLY A 1 87 ? -6.051 13.012 18.695 1.00 89.88 87 GLY A C 1
ATOM 660 O O . GLY A 1 87 ? -5.811 13.162 17.497 1.00 89.88 87 GLY A O 1
ATOM 661 N N . ASN A 1 88 ? -5.145 12.521 19.545 1.00 92.88 88 ASN A N 1
ATOM 662 C CA . ASN A 1 88 ? -3.807 12.087 19.129 1.00 92.88 88 ASN A CA 1
ATOM 663 C C . ASN A 1 88 ? -3.863 10.877 18.182 1.00 92.88 88 ASN A C 1
ATOM 665 O O . ASN A 1 88 ? -3.146 10.848 17.180 1.00 92.88 88 ASN A O 1
ATOM 669 N N . LEU A 1 89 ? -4.746 9.905 18.441 1.00 93.25 89 LEU A N 1
ATOM 670 C CA . LEU A 1 89 ? -4.972 8.790 17.515 1.00 93.25 89 LEU A CA 1
ATOM 671 C C . LEU A 1 89 ? -5.408 9.289 16.129 1.00 93.25 89 LEU A C 1
ATOM 673 O O . LEU A 1 89 ? -4.837 8.880 15.115 1.00 93.25 89 LEU A O 1
ATOM 677 N N . GLY A 1 90 ? -6.390 10.191 16.084 1.00 94.88 90 GLY A N 1
ATOM 678 C CA . GLY A 1 90 ? -6.895 10.762 14.840 1.00 94.88 90 GLY A CA 1
ATOM 679 C C . GLY A 1 90 ? -5.829 11.528 14.063 1.00 94.88 90 GLY A C 1
ATOM 680 O O . GLY A 1 90 ? -5.718 11.329 12.855 1.00 94.88 90 GLY A O 1
ATOM 681 N N . ALA A 1 91 ? -4.999 12.320 14.748 1.00 96.38 91 ALA A N 1
ATOM 682 C CA . ALA A 1 91 ? -3.892 13.048 14.130 1.00 96.38 91 ALA A CA 1
ATOM 683 C C . ALA A 1 91 ? -2.834 12.109 13.522 1.00 96.38 91 ALA A C 1
ATOM 685 O O . ALA A 1 91 ? -2.383 12.330 12.401 1.00 96.38 91 ALA A O 1
ATOM 686 N N . ARG A 1 92 ? -2.472 11.021 14.216 1.00 97.19 92 ARG A N 1
ATOM 687 C CA . ARG A 1 92 ? -1.522 10.017 13.695 1.00 97.19 92 ARG A CA 1
ATOM 688 C C . ARG A 1 92 ? -2.066 9.281 12.474 1.00 97.19 92 ARG A C 1
ATOM 690 O O . ARG A 1 92 ? -1.328 9.028 11.528 1.00 97.19 92 ARG A O 1
ATOM 697 N N . LEU A 1 93 ? -3.352 8.932 12.483 1.00 97.25 93 LEU A N 1
ATOM 698 C CA . LEU A 1 93 ? -4.008 8.304 11.331 1.00 97.25 93 LEU A CA 1
ATOM 699 C C . LEU A 1 93 ? -4.104 9.265 10.141 1.00 97.25 93 LEU A C 1
ATOM 701 O O . LEU A 1 93 ? -3.898 8.848 9.005 1.00 97.25 93 LEU A O 1
ATOM 705 N N . GLU A 1 94 ? -4.383 10.542 10.399 1.00 98.00 94 GLU A N 1
ATOM 706 C CA . GLU A 1 94 ? -4.412 11.590 9.377 1.00 98.00 94 GLU A CA 1
ATOM 707 C C . GLU A 1 94 ? -3.037 11.823 8.744 1.00 98.00 94 GLU A C 1
ATOM 709 O O . GLU A 1 94 ? -2.942 11.989 7.530 1.00 98.00 94 GLU A O 1
ATOM 714 N N . GLU A 1 95 ? -1.964 11.772 9.535 1.00 98.06 95 GLU A N 1
ATOM 715 C CA . GLU A 1 95 ? -0.597 11.848 9.017 1.00 98.06 95 GLU A CA 1
ATOM 716 C C . GLU A 1 95 ? -0.300 10.695 8.044 1.00 98.06 95 GLU A C 1
ATOM 718 O O . GLU A 1 95 ? 0.195 10.932 6.941 1.00 98.06 95 GLU A O 1
ATOM 723 N N . LEU A 1 96 ? -0.652 9.455 8.407 1.00 98.38 96 LEU A N 1
ATOM 724 C CA . LEU A 1 96 ? -0.477 8.292 7.527 1.00 98.38 96 LEU A CA 1
ATOM 725 C C . LEU A 1 96 ? -1.332 8.396 6.256 1.00 98.38 96 LEU A C 1
ATOM 727 O O . LEU A 1 96 ? -0.850 8.080 5.166 1.00 98.38 96 LEU A O 1
ATOM 731 N N . GLU A 1 97 ? -2.583 8.856 6.379 1.00 98.25 97 GLU A N 1
ATOM 732 C CA . GLU A 1 97 ? -3.466 9.133 5.240 1.00 98.25 97 GLU A CA 1
ATOM 733 C C . GLU A 1 97 ? -2.821 10.149 4.281 1.00 98.25 97 GLU A C 1
ATOM 735 O O . GLU A 1 97 ? -2.760 9.905 3.073 1.00 98.25 97 GLU A O 1
ATOM 740 N N . GLY A 1 98 ? -2.300 11.258 4.815 1.00 97.88 98 GLY A N 1
ATOM 741 C CA . GLY A 1 98 ? -1.633 12.308 4.045 1.00 97.88 98 GLY A CA 1
ATOM 742 C C . GLY A 1 98 ? -0.384 11.805 3.324 1.00 97.88 98 GLY A C 1
ATOM 743 O O . GLY A 1 98 ? -0.248 11.999 2.117 1.00 97.88 98 GLY A O 1
ATOM 744 N N . GLN A 1 99 ? 0.481 11.067 4.024 1.00 98.50 99 GLN A N 1
ATOM 745 C CA . GLN A 1 99 ? 1.672 10.452 3.429 1.00 98.50 99 GLN A CA 1
ATOM 746 C C . GLN A 1 99 ? 1.308 9.493 2.284 1.00 98.50 99 GLN A C 1
ATOM 748 O O . GLN A 1 99 ? 1.961 9.495 1.237 1.00 98.50 99 GLN A O 1
ATOM 753 N N . ALA A 1 100 ? 0.252 8.688 2.446 1.00 98.44 100 ALA A N 1
ATOM 754 C CA . ALA A 1 100 ? -0.211 7.778 1.402 1.00 98.44 100 ALA A CA 1
ATOM 755 C C . ALA A 1 100 ? -0.799 8.525 0.193 1.00 98.44 100 ALA A C 1
ATOM 757 O O . ALA A 1 100 ? -0.561 8.122 -0.949 1.00 98.44 100 ALA A O 1
ATOM 758 N N . LEU A 1 101 ? -1.527 9.622 0.424 1.00 98.62 101 LEU A N 1
ATOM 759 C CA . LEU A 1 101 ? -2.073 10.470 -0.636 1.00 98.62 101 LEU A CA 1
ATOM 760 C C . LEU A 1 101 ? -0.969 11.155 -1.450 1.00 98.62 101 LEU A C 1
ATOM 762 O O . LEU A 1 101 ? -1.003 11.123 -2.684 1.00 98.62 101 LEU A O 1
ATOM 766 N N . ASP A 1 102 ? 0.027 11.730 -0.778 1.00 97.44 102 ASP A N 1
ATOM 767 C CA . ASP A 1 102 ? 1.170 12.370 -1.432 1.00 97.44 102 ASP A CA 1
ATOM 768 C C . ASP A 1 102 ? 1.934 11.366 -2.295 1.00 97.44 102 ASP A C 1
ATOM 770 O O . ASP A 1 102 ? 2.310 11.645 -3.439 1.00 97.44 102 ASP A O 1
ATOM 774 N N . LEU A 1 103 ? 2.125 10.158 -1.770 1.00 98.12 103 LEU A N 1
ATOM 775 C CA . LEU A 1 103 ? 2.817 9.089 -2.467 1.00 98.12 103 LEU A CA 1
ATOM 776 C C . LEU A 1 103 ? 2.016 8.564 -3.669 1.00 98.12 103 LEU A C 1
ATOM 778 O O . LEU A 1 103 ? 2.590 8.317 -4.730 1.00 98.12 103 LEU A O 1
ATOM 782 N N . LEU A 1 104 ? 0.687 8.472 -3.557 1.00 98.56 104 LEU A N 1
ATOM 783 C CA . LEU A 1 104 ? -0.197 8.195 -4.692 1.00 98.56 104 LEU A CA 1
ATOM 784 C C . LEU A 1 104 ? -0.060 9.264 -5.787 1.00 98.56 104 LEU A C 1
ATOM 786 O O . LEU A 1 104 ? 0.001 8.928 -6.972 1.00 98.56 104 LEU A O 1
ATOM 790 N N . GLY A 1 105 ? 0.018 10.542 -5.405 1.00 95.19 105 GLY A N 1
ATOM 791 C CA . GLY A 1 105 ? 0.272 11.646 -6.332 1.00 95.19 105 GLY A CA 1
ATOM 792 C C . GLY A 1 105 ? 1.606 11.494 -7.069 1.00 95.19 105 GLY A C 1
ATOM 793 O O . GLY A 1 105 ? 1.658 11.635 -8.292 1.00 95.19 105 GLY A O 1
ATOM 794 N N . GLN A 1 106 ? 2.669 11.131 -6.346 1.00 97.69 106 GLN A N 1
ATOM 795 C CA . GLN A 1 106 ? 3.992 10.885 -6.925 1.00 97.69 106 GLN A CA 1
ATOM 796 C C . GLN A 1 106 ? 3.990 9.719 -7.918 1.00 97.69 106 GLN A C 1
ATOM 798 O O . GLN A 1 106 ? 4.539 9.868 -9.010 1.00 97.69 106 GLN A O 1
ATOM 803 N N . VAL A 1 107 ? 3.342 8.598 -7.575 1.00 97.94 107 VAL A N 1
ATOM 804 C CA . VAL A 1 107 ? 3.222 7.431 -8.464 1.00 97.94 107 VAL A CA 1
ATOM 805 C C . VAL A 1 107 ? 2.457 7.797 -9.734 1.00 97.94 107 VAL A C 1
ATOM 807 O O . VAL A 1 107 ? 2.943 7.516 -10.824 1.00 97.94 107 VAL A O 1
ATOM 810 N N . LYS A 1 108 ? 1.318 8.498 -9.617 1.00 97.88 108 LYS A N 1
ATOM 811 C CA . LYS A 1 108 ? 0.519 8.964 -10.769 1.00 97.88 108 LYS A CA 1
ATOM 812 C C . LYS A 1 108 ? 1.287 9.912 -11.699 1.00 97.88 108 LYS A C 1
ATOM 814 O O . LYS A 1 108 ? 0.962 9.996 -12.880 1.00 97.88 108 LYS A O 1
ATOM 819 N N . ALA A 1 109 ? 2.280 10.629 -11.177 1.00 96.94 109 ALA A N 1
ATOM 820 C CA . ALA A 1 109 ? 3.123 11.541 -11.945 1.00 96.94 109 ALA A CA 1
ATOM 821 C C . ALA A 1 109 ? 4.334 10.857 -12.611 1.00 96.94 109 ALA A C 1
ATOM 823 O O . ALA A 1 109 ? 5.078 11.514 -13.346 1.00 96.94 109 ALA A O 1
ATOM 824 N N . VAL A 1 110 ? 4.581 9.568 -12.352 1.00 96.56 110 VAL A N 1
ATOM 825 C CA . VAL A 1 110 ? 5.632 8.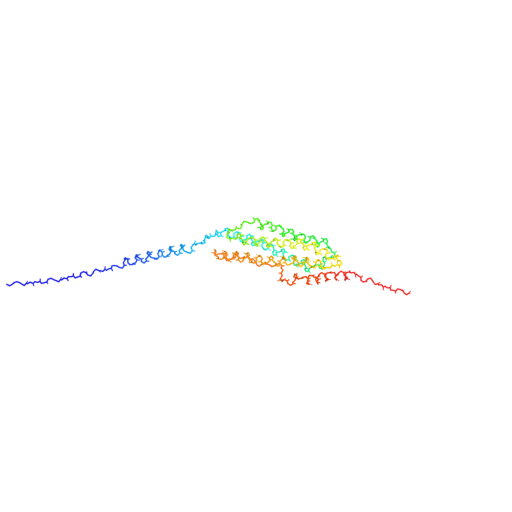819 -13.048 1.00 96.56 110 VAL A CA 1
ATOM 826 C C . VAL A 1 110 ? 5.153 8.447 -14.444 1.00 96.56 110 VAL A C 1
ATOM 828 O O . VAL A 1 110 ? 4.072 7.900 -14.622 1.00 96.56 110 VAL A O 1
ATOM 831 N N . ILE A 1 111 ? 5.988 8.716 -15.445 1.00 95.56 111 ILE A N 1
ATOM 832 C CA . ILE A 1 111 ? 5.748 8.280 -16.820 1.00 95.56 111 ILE A CA 1
ATOM 833 C C . ILE A 1 111 ? 6.408 6.904 -16.982 1.00 95.56 111 ILE A C 1
ATOM 835 O O . ILE A 1 111 ? 7.639 6.829 -16.915 1.00 95.56 111 ILE A O 1
ATOM 839 N N . PRO A 1 112 ? 5.640 5.812 -17.150 1.00 95.94 112 PRO A N 1
ATOM 840 C CA . PRO A 1 112 ? 6.224 4.493 -17.339 1.00 95.94 112 PRO A CA 1
ATOM 841 C C . PRO A 1 112 ? 6.795 4.325 -18.755 1.00 95.94 112 PRO A C 1
ATOM 843 O O . PRO A 1 112 ? 6.283 4.926 -19.705 1.00 95.94 112 PRO A O 1
ATOM 846 N N . PRO A 1 113 ? 7.809 3.458 -18.938 1.00 94.00 113 PRO A N 1
ATOM 847 C CA . PRO A 1 113 ? 8.163 2.939 -20.252 1.00 94.00 113 PRO A CA 1
ATOM 848 C C . PRO A 1 113 ? 6.937 2.322 -20.928 1.00 94.00 113 PRO A C 1
ATOM 850 O O . PRO A 1 113 ? 6.093 1.719 -20.261 1.00 94.00 113 PRO A O 1
ATOM 853 N N . ARG A 1 114 ? 6.857 2.407 -22.259 1.00 92.38 114 ARG A N 1
ATOM 854 C CA . ARG A 1 114 ? 5.684 1.941 -23.019 1.00 92.38 114 ARG A CA 1
ATOM 855 C C . ARG A 1 114 ? 5.355 0.470 -22.749 1.00 92.38 114 ARG A C 1
ATOM 857 O O . ARG A 1 114 ? 4.195 0.078 -22.699 1.00 92.38 114 ARG A O 1
ATOM 864 N N . SER A 1 115 ? 6.389 -0.344 -22.568 1.00 93.44 115 SER A N 1
ATOM 865 C CA . SER A 1 115 ? 6.285 -1.767 -22.226 1.00 93.44 115 SER A CA 1
ATOM 866 C C . SER A 1 115 ? 5.682 -2.042 -20.840 1.00 93.44 115 SER A C 1
ATOM 868 O O . SER A 1 115 ? 5.189 -3.143 -20.607 1.00 93.44 115 SER A O 1
ATOM 870 N N . LEU A 1 116 ? 5.672 -1.053 -19.941 1.00 96.38 116 LEU A N 1
ATOM 871 C CA . LEU A 1 116 ? 5.152 -1.156 -18.578 1.00 96.38 116 LEU A CA 1
ATOM 872 C C . LEU A 1 116 ? 3.874 -0.356 -18.335 1.00 96.38 116 LEU A C 1
ATOM 874 O O . LEU A 1 116 ? 3.372 -0.418 -17.220 1.00 96.38 116 LEU A O 1
ATOM 878 N N . GLU A 1 117 ? 3.309 0.351 -19.318 1.00 96.00 117 GLU A N 1
ATOM 879 C CA . GLU A 1 117 ? 2.100 1.175 -19.123 1.00 96.00 117 GLU A CA 1
ATOM 880 C C . GLU A 1 117 ? 0.972 0.407 -18.412 1.00 96.00 117 GLU A C 1
ATOM 882 O O . GLU A 1 117 ? 0.466 0.848 -17.380 1.00 96.00 117 GLU A O 1
ATOM 887 N N . SER A 1 118 ? 0.629 -0.793 -18.895 1.00 95.81 118 SER A N 1
ATOM 888 C CA . SER A 1 118 ? -0.417 -1.625 -18.281 1.00 95.81 118 SER A CA 1
ATOM 889 C C . SER A 1 118 ? -0.062 -2.093 -16.868 1.00 95.81 118 SER A C 1
ATOM 891 O O . SER A 1 118 ? -0.916 -2.086 -15.985 1.00 95.81 118 SER A O 1
ATOM 893 N N . ALA A 1 119 ? 1.195 -2.479 -16.635 1.00 97.94 119 ALA A N 1
ATOM 894 C CA . ALA A 1 119 ? 1.657 -2.906 -15.317 1.00 97.94 119 ALA A CA 1
ATOM 895 C C . ALA A 1 119 ? 1.711 -1.733 -14.328 1.00 97.94 119 ALA A C 1
ATOM 897 O O . ALA A 1 119 ? 1.379 -1.889 -13.156 1.00 97.94 119 ALA A O 1
ATOM 898 N N . HIS A 1 120 ? 2.078 -0.544 -14.798 1.00 98.44 120 HIS A N 1
ATOM 899 C CA . HIS A 1 120 ? 2.131 0.668 -13.997 1.00 98.44 120 HIS A CA 1
ATOM 900 C C . HIS A 1 120 ? 0.740 1.080 -13.501 1.00 98.44 120 HIS A C 1
ATOM 902 O O . HIS A 1 120 ? 0.613 1.525 -12.365 1.00 98.44 120 HIS A O 1
ATOM 908 N N . TYR A 1 121 ? -0.328 0.852 -14.274 1.00 98.50 121 TYR A N 1
ATOM 909 C CA . TYR A 1 121 ? -1.685 1.047 -13.751 1.00 98.50 121 TYR A CA 1
ATOM 910 C C . TYR A 1 121 ? -1.983 0.161 -12.537 1.00 98.50 121 TYR A C 1
ATOM 912 O O . TYR A 1 121 ? -2.630 0.631 -11.605 1.00 98.50 121 TYR A O 1
ATOM 920 N N . ALA A 1 122 ? -1.474 -1.074 -12.483 1.00 98.56 122 ALA A N 1
ATOM 921 C CA . ALA A 1 122 ? -1.613 -1.906 -11.286 1.00 98.56 122 ALA A CA 1
ATOM 922 C C . ALA A 1 122 ? -0.863 -1.306 -10.084 1.00 98.56 122 ALA A C 1
ATOM 924 O O . ALA A 1 122 ? -1.385 -1.316 -8.972 1.00 98.56 122 ALA A O 1
ATOM 925 N N . LEU A 1 123 ? 0.312 -0.702 -10.303 1.00 98.69 123 LEU A N 1
ATOM 926 C CA . LEU A 1 123 ? 1.010 0.053 -9.258 1.00 98.69 123 LEU A CA 1
ATOM 927 C C . LEU A 1 123 ? 0.175 1.249 -8.774 1.00 98.69 123 LEU A C 1
ATOM 929 O O . LEU A 1 123 ? 0.032 1.449 -7.572 1.00 98.69 123 LEU A O 1
ATOM 933 N N . VAL A 1 124 ? -0.427 2.017 -9.686 1.00 98.75 124 VAL A N 1
ATOM 934 C CA . VAL A 1 124 ? -1.314 3.135 -9.323 1.00 98.75 124 VAL A CA 1
ATOM 935 C C . VAL A 1 124 ? -2.505 2.642 -8.497 1.00 98.75 124 VAL A C 1
ATOM 937 O O . VAL A 1 124 ? -2.808 3.233 -7.462 1.00 98.75 124 VAL A O 1
ATOM 940 N N . ILE A 1 125 ? -3.150 1.546 -8.909 1.00 98.69 125 ILE A N 1
ATOM 941 C CA . ILE A 1 125 ? -4.276 0.942 -8.179 1.00 98.69 125 ILE A CA 1
ATOM 942 C C . ILE A 1 125 ? -3.833 0.485 -6.785 1.00 98.69 125 ILE A C 1
ATOM 944 O O . ILE A 1 125 ? -4.530 0.767 -5.816 1.00 98.69 125 ILE A O 1
ATOM 948 N N . CYS A 1 126 ? -2.664 -0.149 -6.662 1.00 98.56 126 CYS A N 1
ATOM 949 C CA . CYS A 1 126 ? -2.094 -0.536 -5.371 1.00 98.56 126 CYS A CA 1
ATOM 950 C C . CYS A 1 126 ? -1.992 0.664 -4.413 1.00 98.56 126 CYS A C 1
ATOM 952 O O . CYS A 1 126 ? -2.441 0.592 -3.271 1.00 98.56 126 CYS A O 1
ATOM 954 N N . PHE A 1 127 ? -1.421 1.783 -4.861 1.00 98.75 127 PHE A N 1
ATOM 955 C CA . PHE A 1 127 ? -1.255 2.963 -4.005 1.00 98.75 127 PHE A CA 1
ATOM 956 C C . PHE A 1 127 ? -2.596 3.648 -3.719 1.00 98.75 127 PHE A C 1
ATOM 958 O O . PHE A 1 127 ? -2.798 4.172 -2.626 1.00 98.75 127 PHE A O 1
ATOM 965 N N . GLU A 1 128 ? -3.535 3.604 -4.665 1.00 98.75 128 GLU A N 1
ATOM 966 C CA . GLU A 1 128 ? -4.877 4.145 -4.466 1.00 98.75 128 GLU A CA 1
ATOM 967 C C . GLU A 1 128 ? -5.667 3.358 -3.421 1.00 98.75 128 GLU A C 1
ATOM 969 O O . GLU A 1 128 ? -6.280 3.966 -2.545 1.00 98.75 128 GLU A O 1
ATOM 974 N N . GLN A 1 129 ? -5.593 2.029 -3.464 1.00 98.62 129 GLN A N 1
ATOM 975 C CA . GLN A 1 129 ? -6.197 1.147 -2.467 1.00 98.62 129 GLN A CA 1
ATOM 976 C C . GLN A 1 129 ? -5.611 1.386 -1.073 1.00 98.62 129 GLN A C 1
ATOM 978 O O . GLN A 1 129 ? -6.353 1.536 -0.108 1.00 98.62 129 GLN A O 1
ATOM 983 N N . ARG A 1 130 ? -4.281 1.516 -0.965 1.00 98.50 130 ARG A N 1
ATOM 984 C CA . ARG A 1 130 ? -3.604 1.821 0.309 1.00 98.50 130 ARG A CA 1
ATOM 985 C C . ARG A 1 130 ? -4.056 3.151 0.908 1.00 98.50 130 ARG A C 1
ATOM 987 O O . ARG A 1 130 ? -4.344 3.220 2.099 1.00 98.50 130 ARG A O 1
ATOM 994 N N . TYR A 1 131 ? -4.163 4.190 0.083 1.00 98.69 131 TYR A N 1
ATOM 995 C CA . TYR A 1 131 ? -4.695 5.484 0.509 1.00 98.69 131 TYR A CA 1
ATOM 996 C C . TYR A 1 131 ? -6.158 5.383 0.967 1.00 98.69 131 TYR A C 1
ATOM 998 O O . TYR A 1 131 ? -6.492 5.861 2.049 1.00 98.69 131 TYR A O 1
ATOM 1006 N N . ARG A 1 132 ? -7.031 4.760 0.164 1.00 98.50 132 ARG A N 1
ATOM 1007 C CA . ARG A 1 132 ? -8.464 4.637 0.476 1.00 98.50 132 ARG A CA 1
ATOM 1008 C C . ARG A 1 132 ? -8.704 3.860 1.763 1.00 98.50 132 ARG A C 1
ATOM 1010 O O . ARG A 1 132 ? -9.465 4.331 2.601 1.00 98.50 132 ARG A O 1
ATOM 1017 N N . ALA A 1 133 ? -7.994 2.751 1.942 1.00 98.19 133 ALA A N 1
ATOM 1018 C CA . ALA A 1 133 ? -8.044 1.970 3.165 1.00 98.19 133 ALA A CA 1
ATOM 1019 C C . ALA A 1 133 ? -7.694 2.823 4.392 1.00 98.19 133 ALA A C 1
ATOM 1021 O O . ALA A 1 133 ? -8.448 2.830 5.355 1.00 98.19 133 ALA A O 1
ATOM 1022 N N . LEU A 1 134 ? -6.603 3.600 4.360 1.00 98.38 134 LEU A N 1
ATOM 1023 C CA . LEU A 1 134 ? -6.238 4.479 5.482 1.00 98.38 134 LEU A CA 1
ATOM 1024 C C . LEU A 1 134 ? -7.269 5.589 5.723 1.00 98.38 134 LEU A C 1
ATOM 1026 O O . LEU A 1 134 ? -7.632 5.864 6.869 1.00 98.38 134 LEU A O 1
ATOM 1030 N N . LYS A 1 135 ? -7.755 6.205 4.642 1.00 98.38 135 LYS A N 1
ATOM 1031 C CA . LYS A 1 135 ? -8.756 7.273 4.686 1.00 98.38 135 LYS A CA 1
ATOM 1032 C C . LYS A 1 135 ? -10.051 6.829 5.361 1.00 98.38 135 LYS A C 1
ATOM 1034 O O . LYS A 1 135 ? -10.615 7.600 6.132 1.00 98.38 135 LYS A O 1
ATOM 1039 N N . ASN A 1 136 ? -10.531 5.632 5.041 1.00 98.19 136 ASN A N 1
ATOM 1040 C CA . ASN A 1 136 ? -11.779 5.088 5.572 1.00 98.19 136 ASN A CA 1
ATOM 1041 C C . ASN A 1 136 ? -11.582 4.476 6.967 1.00 98.19 136 ASN A C 1
ATOM 1043 O O . ASN A 1 136 ? -12.368 4.742 7.875 1.00 98.19 136 ASN A O 1
ATOM 1047 N N . TYR A 1 137 ? -10.447 3.801 7.186 1.00 97.31 137 TYR A N 1
ATOM 1048 C CA . TYR A 1 137 ? -10.109 3.206 8.476 1.00 97.31 137 TYR A CA 1
ATOM 1049 C C . TYR A 1 137 ? -10.105 4.249 9.597 1.00 97.31 137 TYR A C 1
ATOM 1051 O O . TYR A 1 137 ? -10.546 3.962 10.709 1.00 97.31 137 TYR A O 1
ATOM 1059 N N . ARG A 1 138 ? -9.618 5.471 9.323 1.00 96.06 138 ARG A N 1
ATOM 1060 C CA . ARG A 1 138 ? -9.525 6.555 10.314 1.00 96.06 138 ARG A CA 1
ATOM 1061 C C . ARG A 1 138 ? -10.864 6.889 10.987 1.00 96.06 138 ARG A C 1
ATOM 1063 O O . ARG A 1 138 ? -10.940 6.769 12.211 1.00 96.06 138 ARG A O 1
ATOM 1070 N N . PRO A 1 139 ? -11.904 7.348 10.271 1.00 96.00 139 PRO A N 1
ATOM 1071 C CA . PRO A 1 139 ? -13.186 7.639 10.896 1.00 96.00 139 PRO A CA 1
ATOM 1072 C C . PRO A 1 139 ? -13.829 6.385 11.495 1.00 96.00 139 PRO A C 1
ATOM 1074 O O . PRO A 1 139 ? -14.425 6.488 12.567 1.00 96.00 139 PRO A O 1
ATOM 1077 N N . ASP A 1 140 ? -13.687 5.210 10.876 1.00 96.44 140 ASP A N 1
ATOM 1078 C CA . ASP A 1 140 ? -14.311 3.993 11.396 1.00 96.44 140 ASP A CA 1
ATOM 1079 C C . ASP A 1 140 ? -13.716 3.552 12.738 1.00 96.44 140 ASP A C 1
ATOM 1081 O O . ASP A 1 140 ? -14.476 3.270 13.666 1.00 96.44 140 ASP A O 1
ATOM 1085 N N . ILE A 1 141 ? -12.387 3.568 12.908 1.00 95.19 141 ILE A N 1
ATOM 1086 C CA . ILE A 1 141 ? -11.769 3.196 14.191 1.00 95.19 141 ILE A CA 1
ATOM 1087 C C . ILE A 1 141 ? -12.067 4.221 15.290 1.00 95.19 141 ILE A C 1
ATOM 1089 O O . ILE A 1 141 ? -12.350 3.830 16.421 1.00 95.19 141 ILE A O 1
ATOM 1093 N N . ILE A 1 142 ? -12.060 5.521 14.971 1.00 93.56 142 ILE A N 1
ATOM 1094 C CA . ILE A 1 142 ? -12.369 6.586 15.940 1.00 93.56 142 ILE A CA 1
ATOM 1095 C C . ILE A 1 142 ? -13.811 6.449 16.433 1.00 93.56 142 ILE A C 1
ATOM 1097 O O . ILE A 1 142 ? -14.075 6.523 17.634 1.00 93.56 142 ILE A O 1
ATOM 1101 N N . ASN A 1 143 ? -14.747 6.214 15.515 1.00 93.50 143 ASN A N 1
ATOM 1102 C CA . ASN A 1 143 ? -16.151 6.055 15.865 1.00 93.50 143 ASN A CA 1
ATOM 1103 C C . ASN A 1 143 ? -16.397 4.750 16.639 1.00 93.50 143 ASN A C 1
ATOM 1105 O O . ASN A 1 143 ? -17.143 4.760 17.621 1.00 93.50 143 ASN A O 1
ATOM 1109 N N . ALA A 1 144 ? -15.721 3.656 16.269 1.00 93.69 144 ALA A N 1
ATOM 1110 C CA . ALA A 1 144 ? -15.855 2.356 16.925 1.00 93.69 144 ALA A CA 1
ATOM 1111 C C . ALA A 1 144 ? -15.508 2.384 18.422 1.00 93.69 144 ALA A C 1
ATOM 1113 O O . ALA A 1 144 ? -16.150 1.682 19.205 1.00 93.69 144 ALA A O 1
ATOM 1114 N N . VAL A 1 145 ? -14.538 3.211 18.838 1.00 88.31 145 VAL A N 1
ATOM 1115 C CA . VAL A 1 145 ? -14.149 3.356 20.256 1.00 88.31 145 VAL A CA 1
ATOM 1116 C C . VAL A 1 145 ? -15.350 3.764 21.119 1.00 88.31 145 VAL A C 1
ATOM 1118 O O . VAL A 1 145 ? -15.594 3.177 22.170 1.00 88.31 145 VAL A O 1
ATOM 1121 N N . SER A 1 146 ? -16.169 4.705 20.642 1.00 86.75 146 SER A N 1
ATOM 1122 C CA . SER A 1 146 ? -17.320 5.228 21.398 1.00 86.75 146 SER A CA 1
ATOM 1123 C C . SER A 1 146 ? -18.652 4.517 21.110 1.00 86.75 146 SER A C 1
ATOM 1125 O O . SER A 1 146 ? -19.616 4.668 21.862 1.00 86.75 146 SER A O 1
ATOM 1127 N N . ALA A 1 147 ? -18.725 3.712 20.049 1.00 90.81 147 ALA A N 1
ATOM 1128 C CA . ALA A 1 147 ? -19.969 3.121 19.567 1.00 90.81 147 ALA A CA 1
ATOM 1129 C C . ALA A 1 147 ? -20.513 2.005 20.468 1.00 90.81 147 ALA A C 1
ATOM 1131 O O . ALA A 1 147 ? -19.787 1.086 20.833 1.00 90.81 147 ALA A O 1
ATOM 1132 N N . LEU A 1 148 ? -21.812 2.023 20.788 1.00 87.38 148 LEU A N 1
ATOM 1133 C CA . LEU A 1 148 ? -22.450 0.938 21.549 1.00 87.38 148 LEU A CA 1
ATOM 1134 C C . LEU A 1 148 ? -22.451 -0.388 20.770 1.00 87.38 148 LEU A C 1
ATOM 1136 O O . LEU A 1 148 ? -22.129 -1.429 21.339 1.00 87.38 148 LEU A O 1
ATOM 1140 N N . GLU A 1 149 ? -22.773 -0.333 19.477 1.00 92.38 149 GLU A N 1
ATOM 1141 C CA . GLU A 1 149 ? -22.771 -1.486 18.576 1.00 92.38 149 GLU A CA 1
ATOM 1142 C C . GLU A 1 149 ? -21.567 -1.444 17.636 1.00 92.38 149 GLU A C 1
ATOM 1144 O O . GLU A 1 149 ? -21.252 -0.410 17.049 1.00 92.38 149 GLU A O 1
ATOM 1149 N N . LEU A 1 150 ? -20.895 -2.587 17.495 1.00 95.25 150 LEU A N 1
ATOM 1150 C CA . LEU A 1 150 ? -19.634 -2.698 16.759 1.00 95.25 150 LEU A CA 1
ATOM 1151 C C . LEU A 1 150 ? -19.784 -3.321 15.371 1.00 95.25 150 LEU A C 1
ATOM 1153 O O . LEU A 1 150 ? -18.805 -3.371 14.638 1.00 95.25 150 LEU A O 1
ATOM 1157 N N . ASP A 1 151 ? -20.968 -3.812 15.004 1.00 95.81 151 ASP A N 1
ATOM 1158 C CA . ASP A 1 151 ? -21.134 -4.637 13.803 1.00 95.81 151 ASP A CA 1
ATOM 1159 C C . ASP A 1 151 ? -20.834 -3.872 12.514 1.00 95.81 151 ASP A C 1
ATOM 1161 O O . ASP A 1 151 ? -20.015 -4.326 11.719 1.00 95.81 151 ASP A O 1
ATOM 1165 N N . VAL A 1 152 ? -21.397 -2.671 12.365 1.00 96.44 152 VAL A N 1
ATOM 1166 C CA . VAL A 1 152 ? -21.143 -1.808 11.200 1.00 96.44 152 VAL A CA 1
ATOM 1167 C C . VAL A 1 152 ? -19.661 -1.437 11.101 1.00 96.44 152 VAL A C 1
ATOM 1169 O O . VAL A 1 152 ? -19.065 -1.533 10.033 1.00 96.44 152 VAL A O 1
ATOM 1172 N N . TYR A 1 153 ? -19.032 -1.074 12.221 1.00 96.88 153 TYR A N 1
ATOM 1173 C CA . TYR A 1 153 ? -17.615 -0.703 12.230 1.00 96.88 153 TYR A CA 1
ATOM 1174 C C . TYR A 1 153 ? -16.696 -1.894 11.960 1.00 96.88 153 TYR A C 1
ATOM 1176 O O . TYR A 1 153 ? -15.685 -1.748 11.281 1.00 96.88 153 TYR A O 1
ATOM 1184 N N . ALA A 1 154 ? -17.044 -3.082 12.460 1.00 97.50 154 ALA A N 1
ATOM 1185 C CA . ALA A 1 154 ? -16.292 -4.295 12.181 1.00 97.50 154 ALA A CA 1
ATOM 1186 C C . ALA A 1 154 ? -16.356 -4.671 10.695 1.00 97.50 154 ALA A C 1
ATOM 1188 O O . ALA A 1 154 ? -15.350 -5.110 10.140 1.00 97.50 154 ALA A O 1
ATOM 1189 N N . GLU A 1 155 ? -17.510 -4.486 10.050 1.00 97.94 155 GLU A N 1
ATOM 1190 C CA . GLU A 1 155 ? -17.668 -4.691 8.609 1.00 97.94 155 GLU A CA 1
ATOM 1191 C C . GLU A 1 155 ? -16.876 -3.668 7.792 1.00 97.94 155 GLU A C 1
ATOM 1193 O O . GLU A 1 155 ? -16.117 -4.073 6.911 1.00 97.94 155 GLU A O 1
ATOM 1198 N N . ASN A 1 156 ? -16.983 -2.375 8.107 1.00 98.00 156 ASN A N 1
ATOM 1199 C CA . ASN A 1 156 ? -16.254 -1.326 7.389 1.00 98.00 156 ASN A CA 1
ATOM 1200 C C . ASN A 1 156 ? -14.734 -1.502 7.513 1.00 98.00 156 ASN A C 1
ATOM 1202 O O . ASN A 1 156 ? -14.034 -1.613 6.509 1.00 98.00 156 ASN A O 1
ATOM 1206 N N . ILE A 1 157 ? -14.225 -1.651 8.742 1.00 97.56 157 ILE A N 1
ATOM 1207 C CA . ILE A 1 157 ? -12.787 -1.835 8.986 1.00 97.56 157 ILE A CA 1
ATOM 1208 C C . ILE A 1 157 ? -12.282 -3.124 8.324 1.00 97.56 157 ILE A C 1
ATOM 1210 O O . ILE A 1 157 ? -11.169 -3.159 7.802 1.00 97.56 157 ILE A O 1
ATOM 1214 N N . SER A 1 158 ? -13.090 -4.189 8.309 1.00 97.88 158 SER A N 1
ATOM 1215 C CA . SER A 1 158 ? -12.762 -5.416 7.578 1.00 97.88 158 SER A CA 1
ATOM 1216 C C . SER A 1 158 ? -12.597 -5.157 6.079 1.00 97.88 158 SER A C 1
ATOM 1218 O O . SER A 1 158 ? -11.622 -5.623 5.490 1.00 97.88 158 SER A O 1
ATOM 1220 N N . GLN A 1 159 ? -13.499 -4.387 5.465 1.00 97.44 159 GLN A N 1
ATOM 1221 C CA . GLN A 1 159 ? -13.400 -4.017 4.052 1.00 97.44 159 GLN A CA 1
ATOM 1222 C C . GLN A 1 159 ? -12.149 -3.180 3.767 1.00 97.44 159 GLN A C 1
ATOM 1224 O O . GLN A 1 159 ? -11.421 -3.493 2.824 1.00 97.44 159 GLN A O 1
ATOM 1229 N N . ASP A 1 160 ? -11.838 -2.200 4.615 1.00 97.19 160 ASP A N 1
ATOM 1230 C CA . ASP A 1 160 ? -10.636 -1.374 4.465 1.00 97.19 160 ASP A CA 1
ATOM 1231 C C . ASP A 1 160 ? -9.353 -2.208 4.588 1.00 97.19 160 ASP A C 1
ATOM 1233 O O . ASP A 1 160 ? -8.413 -2.069 3.803 1.00 97.19 160 ASP A O 1
ATOM 1237 N N . MET A 1 161 ? -9.312 -3.141 5.542 1.00 96.56 161 MET A N 1
ATOM 1238 C CA . MET A 1 161 ? -8.183 -4.060 5.694 1.00 96.56 161 MET A CA 1
ATOM 1239 C C . MET A 1 161 ? -8.055 -5.024 4.509 1.00 96.56 161 MET A C 1
ATOM 1241 O O . MET A 1 161 ? -6.939 -5.332 4.090 1.00 96.56 161 MET A O 1
ATOM 1245 N N . LEU A 1 162 ? -9.170 -5.485 3.935 1.00 96.12 162 LEU A N 1
ATOM 1246 C CA . LEU A 1 162 ? -9.157 -6.290 2.712 1.00 96.12 162 LEU A CA 1
ATOM 1247 C C . LEU A 1 162 ? -8.647 -5.485 1.513 1.00 96.12 162 LEU A C 1
ATOM 1249 O O . LEU A 1 162 ? -7.929 -6.032 0.677 1.00 96.12 162 LEU A O 1
ATOM 1253 N N . GLU A 1 163 ? -8.949 -4.190 1.437 1.00 96.00 163 GLU A N 1
ATOM 1254 C CA . GLU A 1 163 ? -8.418 -3.314 0.392 1.00 96.00 163 GLU A CA 1
ATOM 1255 C C . GLU A 1 163 ? -6.880 -3.226 0.450 1.00 96.00 163 GLU A C 1
ATOM 1257 O O . GLU A 1 163 ? -6.225 -3.277 -0.596 1.00 96.00 163 GLU A O 1
ATOM 1262 N N . LEU A 1 164 ? -6.281 -3.253 1.650 1.00 96.94 164 LEU A N 1
ATOM 1263 C CA . LEU A 1 164 ? -4.826 -3.397 1.814 1.00 96.94 164 LEU A CA 1
ATOM 1264 C C . LEU A 1 164 ? -4.302 -4.739 1.285 1.00 96.94 164 LEU A C 1
ATOM 1266 O O . LEU A 1 164 ? -3.301 -4.757 0.568 1.00 96.94 164 LEU A O 1
ATOM 1270 N N . VAL A 1 165 ? -4.988 -5.850 1.566 1.00 95.25 165 VAL A N 1
ATOM 1271 C CA . VAL A 1 165 ? -4.610 -7.180 1.045 1.00 95.25 165 VAL A CA 1
ATOM 1272 C C . VAL A 1 165 ? -4.656 -7.204 -0.483 1.00 95.25 165 VAL A C 1
ATOM 1274 O O . VAL A 1 165 ? -3.734 -7.700 -1.135 1.00 95.25 165 VAL A O 1
ATOM 1277 N N . TYR A 1 166 ? -5.707 -6.643 -1.084 1.00 95.50 166 TYR A N 1
ATOM 1278 C CA . TYR A 1 166 ? -5.822 -6.566 -2.540 1.00 95.50 166 TYR A CA 1
ATOM 1279 C C . TYR A 1 166 ? -4.743 -5.672 -3.160 1.00 95.50 166 TYR A C 1
ATOM 1281 O O . TYR A 1 166 ? -4.243 -5.988 -4.245 1.00 95.50 166 TYR A O 1
ATOM 1289 N N . SER A 1 167 ? -4.326 -4.613 -2.458 1.00 97.69 167 SER A N 1
ATOM 1290 C CA . SER A 1 167 ? -3.228 -3.747 -2.901 1.00 97.69 167 SER A CA 1
ATOM 1291 C C . SER A 1 167 ? -1.918 -4.514 -3.084 1.00 97.69 167 SER A C 1
ATOM 1293 O O . SER A 1 167 ? -1.235 -4.336 -4.094 1.00 97.69 167 SER A O 1
ATOM 1295 N N . ASP A 1 168 ? -1.618 -5.453 -2.183 1.00 96.06 168 ASP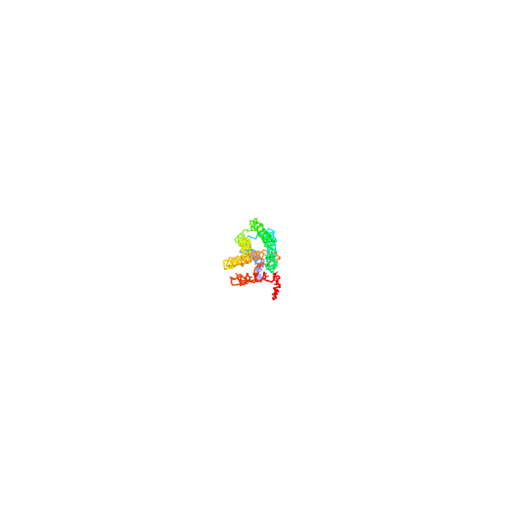 A N 1
ATOM 1296 C CA . ASP A 1 168 ? -0.409 -6.274 -2.251 1.00 96.06 168 ASP A CA 1
ATOM 1297 C C . ASP A 1 168 ? -0.432 -7.215 -3.470 1.00 96.06 168 ASP A C 1
ATOM 1299 O O . ASP A 1 168 ? 0.597 -7.454 -4.108 1.00 96.06 168 ASP A O 1
ATOM 1303 N N . GLY A 1 169 ? -1.619 -7.689 -3.866 1.00 95.12 169 GLY A N 1
ATOM 1304 C CA . GLY A 1 169 ? -1.815 -8.443 -5.106 1.00 95.12 169 GLY A CA 1
ATOM 1305 C C . GLY A 1 169 ? -1.520 -7.616 -6.364 1.00 95.12 169 GLY A C 1
ATOM 1306 O O . GLY A 1 169 ? -0.818 -8.084 -7.267 1.00 95.12 169 GLY A O 1
ATOM 1307 N N . ASN A 1 170 ? -2.000 -6.370 -6.408 1.00 97.81 170 ASN A N 1
ATOM 1308 C CA . ASN A 1 170 ? -1.718 -5.436 -7.502 1.00 97.81 170 ASN A CA 1
ATOM 1309 C C . ASN A 1 170 ? -0.225 -5.082 -7.584 1.00 97.81 170 ASN A C 1
ATOM 1311 O O . ASN A 1 170 ? 0.350 -5.063 -8.677 1.00 97.81 170 ASN A O 1
ATOM 1315 N N . TYR A 1 171 ? 0.425 -4.880 -6.434 1.00 98.25 171 TYR A N 1
ATOM 1316 C CA . TYR A 1 171 ? 1.869 -4.681 -6.371 1.00 98.25 171 TYR A CA 1
ATOM 1317 C C . TYR A 1 171 ? 2.638 -5.879 -6.933 1.00 98.25 171 TYR A C 1
ATOM 1319 O O . TYR A 1 171 ? 3.540 -5.706 -7.753 1.00 98.25 171 TYR A O 1
ATOM 1327 N N . LEU A 1 172 ? 2.266 -7.100 -6.542 1.00 97.19 172 LEU A N 1
ATOM 1328 C CA . LEU A 1 172 ? 2.932 -8.315 -7.005 1.00 97.19 172 LEU A CA 1
ATOM 1329 C C . LEU A 1 172 ? 2.835 -8.485 -8.527 1.00 97.19 172 LEU A C 1
ATOM 1331 O O . LEU A 1 172 ? 3.808 -8.900 -9.159 1.00 97.19 172 LEU A O 1
ATOM 1335 N N . PHE A 1 173 ? 1.683 -8.159 -9.120 1.00 97.75 173 PHE A N 1
ATOM 1336 C CA . PHE A 1 173 ? 1.522 -8.160 -10.575 1.00 97.75 173 PHE A CA 1
ATOM 1337 C C . PHE A 1 173 ? 2.480 -7.169 -11.247 1.00 97.75 173 PHE A C 1
ATOM 1339 O O . PHE A 1 173 ? 3.214 -7.549 -12.160 1.00 97.75 173 PHE A O 1
ATOM 1346 N N . PHE A 1 174 ? 2.515 -5.922 -10.765 1.00 98.50 174 PHE A N 1
ATOM 1347 C CA . PHE A 1 174 ? 3.428 -4.904 -11.279 1.00 98.50 174 PHE A CA 1
ATOM 1348 C C . PHE A 1 174 ? 4.896 -5.327 -11.144 1.00 98.50 174 PHE A C 1
ATOM 1350 O O . PHE A 1 174 ? 5.657 -5.235 -12.109 1.00 98.50 174 PHE A O 1
ATOM 1357 N N . ARG A 1 175 ? 5.286 -5.816 -9.962 1.00 98.06 175 ARG A N 1
ATOM 1358 C CA . ARG A 1 175 ? 6.665 -6.204 -9.672 1.00 98.06 175 ARG A CA 1
ATOM 1359 C C . ARG A 1 175 ? 7.158 -7.273 -10.637 1.00 98.06 175 ARG A C 1
ATOM 1361 O O . ARG A 1 175 ? 8.223 -7.098 -11.214 1.00 98.06 175 ARG A O 1
ATOM 1368 N N . ARG A 1 176 ? 6.366 -8.327 -10.858 1.00 97.44 176 ARG A N 1
ATOM 1369 C CA . ARG A 1 176 ? 6.710 -9.402 -11.803 1.00 97.44 176 ARG A CA 1
ATOM 1370 C C . ARG A 1 176 ? 6.956 -8.857 -13.208 1.00 97.44 176 ARG A C 1
ATOM 1372 O O . ARG A 1 176 ? 7.968 -9.179 -13.815 1.00 97.44 176 ARG A O 1
ATOM 1379 N N . ALA A 1 177 ? 6.076 -7.981 -13.694 1.00 97.31 177 ALA A N 1
ATOM 1380 C CA . ALA A 1 177 ? 6.227 -7.381 -15.018 1.00 97.31 177 ALA A CA 1
ATOM 1381 C C . ALA A 1 177 ? 7.498 -6.519 -15.139 1.00 97.31 177 ALA A C 1
ATOM 1383 O O . ALA A 1 177 ? 8.172 -6.558 -16.170 1.00 97.31 177 ALA A O 1
ATOM 1384 N N . LEU A 1 178 ? 7.845 -5.754 -14.097 1.00 97.00 178 LEU A N 1
ATOM 1385 C CA . LEU A 1 178 ? 9.090 -4.985 -14.080 1.00 97.00 178 LEU A CA 1
ATOM 1386 C C . LEU A 1 178 ? 10.319 -5.899 -14.011 1.00 97.00 178 LEU A C 1
ATOM 1388 O O . LEU A 1 178 ? 11.258 -5.688 -14.769 1.00 97.00 178 LEU A O 1
ATOM 1392 N N . GLU A 1 179 ? 10.319 -6.908 -13.141 1.00 96.44 179 GLU A N 1
ATOM 1393 C CA . GLU A 1 179 ? 11.423 -7.867 -13.000 1.00 96.44 179 GLU A CA 1
ATOM 1394 C C . GLU A 1 179 ? 11.689 -8.623 -14.310 1.00 96.44 179 GLU A C 1
ATOM 1396 O O . GLU A 1 179 ? 12.844 -8.729 -14.728 1.00 96.44 179 GLU A O 1
ATOM 1401 N N . ASP A 1 180 ? 10.636 -9.058 -15.008 1.00 94.94 180 ASP A N 1
ATOM 1402 C CA . ASP A 1 180 ? 10.744 -9.691 -16.326 1.00 94.94 180 ASP A CA 1
ATOM 1403 C C . ASP A 1 180 ? 11.397 -8.747 -17.350 1.00 94.94 180 ASP A C 1
ATOM 1405 O O . ASP A 1 180 ? 12.290 -9.147 -18.107 1.00 94.94 180 ASP A O 1
ATOM 1409 N N . LEU A 1 181 ? 10.999 -7.468 -17.357 1.00 93.94 181 LEU A N 1
ATOM 1410 C CA . LEU A 1 181 ? 11.575 -6.473 -18.260 1.00 93.94 181 LEU A CA 1
ATOM 1411 C C . LEU A 1 181 ? 13.032 -6.140 -17.905 1.00 93.94 181 LEU A C 1
ATOM 1413 O O . LEU A 1 181 ? 13.868 -6.016 -18.804 1.00 93.94 181 LEU A O 1
ATOM 1417 N N . LEU A 1 182 ? 13.362 -6.014 -16.620 1.00 94.69 182 LEU A N 1
ATOM 1418 C CA . LEU A 1 182 ? 14.732 -5.797 -16.152 1.00 94.69 182 LEU A CA 1
ATOM 1419 C C . LEU A 1 182 ? 15.630 -6.975 -16.540 1.00 94.69 182 LEU A C 1
ATOM 1421 O O . LEU A 1 182 ? 16.721 -6.772 -17.077 1.00 94.69 182 LEU A O 1
ATOM 1425 N N . ALA A 1 183 ? 15.148 -8.207 -16.366 1.00 93.12 183 ALA A N 1
ATOM 1426 C CA . ALA A 1 183 ? 15.864 -9.408 -16.774 1.00 93.12 183 ALA A CA 1
ATOM 1427 C C . ALA A 1 183 ? 16.102 -9.455 -18.289 1.00 93.12 183 ALA A C 1
ATOM 1429 O O . ALA A 1 183 ? 17.219 -9.745 -18.723 1.00 93.12 183 ALA A O 1
ATOM 1430 N N . ALA A 1 184 ? 15.102 -9.090 -19.098 1.00 92.25 184 ALA A N 1
ATOM 1431 C CA . ALA A 1 184 ? 15.237 -9.005 -20.554 1.00 92.25 184 ALA A CA 1
ATOM 1432 C C . ALA A 1 184 ? 16.274 -7.958 -21.018 1.00 92.25 184 ALA A C 1
ATOM 1434 O O . ALA A 1 184 ? 16.791 -8.053 -22.136 1.00 92.25 184 ALA A O 1
ATOM 1435 N N . ASN A 1 185 ? 16.604 -6.982 -20.164 1.00 91.06 185 ASN A N 1
ATOM 1436 C CA . ASN A 1 185 ? 17.574 -5.919 -20.438 1.00 91.06 185 ASN A CA 1
ATOM 1437 C C . ASN A 1 185 ? 18.908 -6.072 -19.675 1.00 91.06 185 ASN A C 1
ATOM 1439 O O . ASN A 1 185 ? 19.757 -5.191 -19.784 1.00 91.06 185 ASN A O 1
ATOM 1443 N N . ASN A 1 186 ? 19.144 -7.201 -18.992 1.00 92.00 186 ASN A N 1
ATOM 1444 C CA . ASN A 1 186 ? 20.335 -7.462 -18.162 1.00 92.00 186 ASN A CA 1
ATOM 1445 C C . ASN A 1 186 ? 20.529 -6.471 -16.996 1.00 92.00 186 ASN A C 1
ATOM 1447 O O . ASN A 1 186 ? 21.651 -6.052 -16.722 1.00 92.00 186 ASN A O 1
ATOM 1451 N N . LEU A 1 187 ? 19.433 -6.090 -16.337 1.00 92.31 187 LEU A N 1
ATOM 1452 C CA . LEU A 1 187 ? 19.398 -5.179 -15.185 1.00 92.31 187 LEU A CA 1
ATOM 1453 C C . LEU A 1 187 ? 18.849 -5.879 -13.925 1.00 92.31 187 LEU A C 1
ATOM 1455 O O . LEU A 1 187 ? 18.047 -5.314 -13.183 1.00 92.31 187 LEU A O 1
ATOM 1459 N N . GLN A 1 188 ? 19.204 -7.152 -13.713 1.00 89.56 188 GLN A N 1
ATOM 1460 C CA . GLN A 1 188 ? 18.637 -7.979 -12.633 1.00 89.56 188 GLN A CA 1
ATOM 1461 C C . GLN A 1 188 ? 19.019 -7.501 -11.221 1.00 89.56 188 GLN A C 1
ATOM 1463 O O . GLN A 1 188 ? 18.409 -7.919 -10.241 1.00 89.56 188 GLN A O 1
ATOM 1468 N N . ASP A 1 189 ? 20.028 -6.642 -11.107 1.00 89.88 189 ASP A N 1
ATOM 1469 C CA . ASP A 1 189 ? 20.474 -6.017 -9.865 1.00 89.88 189 ASP A CA 1
ATOM 1470 C C . ASP A 1 189 ? 19.521 -4.914 -9.365 1.00 89.88 189 ASP A C 1
ATOM 1472 O O . ASP A 1 189 ? 19.523 -4.590 -8.177 1.00 89.88 189 ASP A O 1
ATOM 1476 N N . LEU A 1 190 ? 18.649 -4.386 -10.232 1.00 88.69 190 LEU A N 1
ATOM 1477 C CA . LEU A 1 190 ? 17.691 -3.315 -9.923 1.00 88.69 190 LEU A CA 1
ATOM 1478 C C . LEU A 1 190 ? 16.337 -3.829 -9.402 1.00 88.69 190 LEU A C 1
ATOM 1480 O O . LEU A 1 190 ? 15.280 -3.299 -9.744 1.00 88.69 190 LEU A O 1
ATOM 1484 N N . GLY A 1 191 ? 16.362 -4.870 -8.570 1.00 87.81 191 GLY A N 1
ATOM 1485 C CA . GLY A 1 191 ? 15.156 -5.465 -7.994 1.00 87.81 191 GLY A CA 1
ATOM 1486 C C . GLY A 1 191 ? 14.357 -4.500 -7.108 1.00 87.81 191 GLY A C 1
ATOM 1487 O O . GLY A 1 191 ? 14.909 -3.591 -6.472 1.00 87.81 191 GLY A O 1
ATOM 1488 N N . LEU A 1 192 ? 13.045 -4.732 -7.037 1.00 94.50 192 LEU A N 1
ATOM 1489 C CA . LEU A 1 192 ? 12.157 -4.036 -6.108 1.00 94.50 192 LEU A CA 1
ATOM 1490 C C . LEU A 1 192 ? 12.061 -4.788 -4.773 1.00 94.50 192 LEU A C 1
ATOM 1492 O O . LEU A 1 192 ? 12.113 -6.019 -4.762 1.00 94.50 192 LEU A O 1
ATOM 1496 N N . PRO A 1 193 ? 11.872 -4.082 -3.644 1.00 96.19 193 PRO A N 1
ATOM 1497 C CA . PRO A 1 193 ? 11.660 -4.736 -2.358 1.00 96.19 193 PRO A CA 1
ATOM 1498 C C . PRO A 1 193 ? 10.348 -5.533 -2.339 1.00 96.19 193 PRO A C 1
ATOM 1500 O O . PRO A 1 193 ? 9.424 -5.299 -3.122 1.00 96.19 193 PRO A O 1
ATOM 1503 N N . ASP A 1 194 ? 10.216 -6.461 -1.396 1.00 95.44 194 ASP A N 1
ATOM 1504 C CA . ASP A 1 194 ? 8.894 -6.964 -1.030 1.00 95.44 194 ASP A CA 1
ATOM 1505 C C . ASP A 1 194 ? 8.037 -5.818 -0.472 1.00 95.44 194 ASP A C 1
ATOM 1507 O O . ASP A 1 194 ? 8.538 -4.913 0.196 1.00 95.44 194 ASP A O 1
ATOM 1511 N N . SER A 1 195 ? 6.737 -5.841 -0.757 1.00 95.50 195 SER A N 1
ATOM 1512 C CA . SER A 1 195 ? 5.774 -4.902 -0.182 1.00 95.50 195 SER A CA 1
ATOM 1513 C C . SER A 1 195 ? 4.552 -5.685 0.254 1.00 95.50 195 SER A C 1
ATOM 1515 O O . SER A 1 195 ? 3.909 -6.340 -0.568 1.00 95.50 195 SER A O 1
ATOM 1517 N N . ARG A 1 196 ? 4.290 -5.656 1.559 1.00 93.81 196 ARG A N 1
ATOM 1518 C CA . ARG A 1 196 ? 3.139 -6.295 2.186 1.00 93.81 196 ARG A CA 1
ATOM 1519 C C . ARG A 1 196 ? 2.654 -5.412 3.324 1.00 93.81 196 ARG A C 1
ATOM 1521 O O . ARG A 1 196 ? 3.431 -5.112 4.227 1.00 93.81 196 ARG A O 1
ATOM 1528 N N . TRP A 1 197 ? 1.404 -4.975 3.253 1.00 93.62 197 TRP A N 1
ATOM 1529 C CA . TRP A 1 197 ? 0.791 -4.116 4.270 1.00 93.62 197 TRP A CA 1
ATOM 1530 C C . TRP A 1 197 ? 0.000 -4.913 5.302 1.00 93.62 197 TRP A C 1
ATOM 1532 O O . TRP A 1 197 ? -0.104 -4.492 6.453 1.00 93.62 197 TRP A O 1
ATOM 1542 N N . LEU A 1 198 ? -0.521 -6.077 4.909 1.00 88.88 198 LEU A N 1
ATOM 1543 C CA . LEU A 1 198 ? -1.217 -6.984 5.810 1.00 88.88 198 LEU A CA 1
ATOM 1544 C C . LEU A 1 198 ? -0.703 -8.415 5.623 1.00 88.88 198 LEU A C 1
ATOM 1546 O O . LEU A 1 198 ? -0.571 -8.892 4.498 1.00 88.88 198 LEU A O 1
ATOM 1550 N N . GLU A 1 199 ? -0.371 -9.096 6.722 1.00 77.69 199 GLU A N 1
ATOM 1551 C CA . GLU A 1 199 ? 0.276 -10.413 6.663 1.00 77.69 199 GLU A CA 1
ATOM 1552 C C . GLU A 1 199 ? -0.622 -11.506 6.080 1.00 77.69 199 GLU A C 1
ATOM 1554 O O . GLU A 1 199 ? -0.143 -12.319 5.284 1.00 77.69 199 GLU A O 1
ATOM 1559 N N . ASP A 1 200 ? -1.903 -11.514 6.452 1.00 79.25 200 ASP A N 1
ATOM 1560 C CA . ASP A 1 200 ? -2.882 -12.495 5.998 1.00 79.25 200 ASP A CA 1
ATOM 1561 C C . ASP A 1 200 ? -4.273 -11.876 5.777 1.00 79.25 200 ASP A C 1
ATOM 1563 O O . ASP A 1 200 ? -4.611 -10.812 6.291 1.00 79.25 200 ASP A O 1
ATOM 1567 N N . TRP A 1 201 ? -5.105 -12.566 5.001 1.00 87.06 201 TRP A N 1
ATOM 1568 C CA . TRP A 1 201 ? -6.505 -12.192 4.786 1.00 87.06 201 TRP A 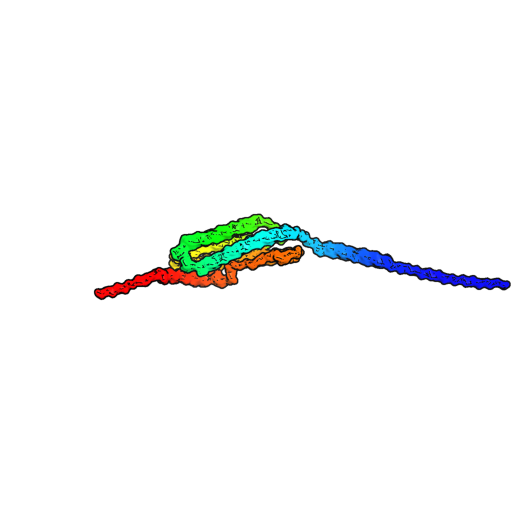CA 1
ATOM 1569 C C . TRP A 1 201 ? -7.380 -12.469 6.021 1.00 87.06 201 TRP A C 1
ATOM 1571 O O . TRP A 1 201 ? -8.426 -11.844 6.188 1.00 87.06 201 TRP A O 1
ATOM 1581 N N . GLU A 1 202 ? -6.970 -13.398 6.893 1.00 89.06 202 GLU A N 1
ATOM 1582 C CA . GLU A 1 202 ? -7.738 -13.781 8.081 1.00 89.06 202 GLU A CA 1
ATOM 1583 C C . GLU A 1 202 ? -7.817 -12.638 9.095 1.00 89.06 202 GLU A C 1
ATOM 1585 O O . GLU A 1 202 ? -8.877 -12.406 9.681 1.00 89.06 202 GLU A O 1
ATOM 1590 N N . SER A 1 203 ? -6.734 -11.882 9.266 1.00 87.00 203 SER A N 1
ATOM 1591 C CA . SER A 1 203 ? -6.650 -10.698 10.123 1.00 87.00 203 SER A CA 1
ATOM 1592 C C . SER A 1 203 ? -7.558 -9.568 9.647 1.00 87.00 203 SER A C 1
ATOM 1594 O O . SER A 1 203 ? -7.975 -8.758 10.472 1.00 87.00 203 SER A O 1
ATOM 1596 N N . ALA A 1 204 ? -7.920 -9.549 8.360 1.00 93.81 204 ALA A N 1
ATOM 1597 C CA . ALA A 1 204 ? -8.916 -8.646 7.792 1.00 9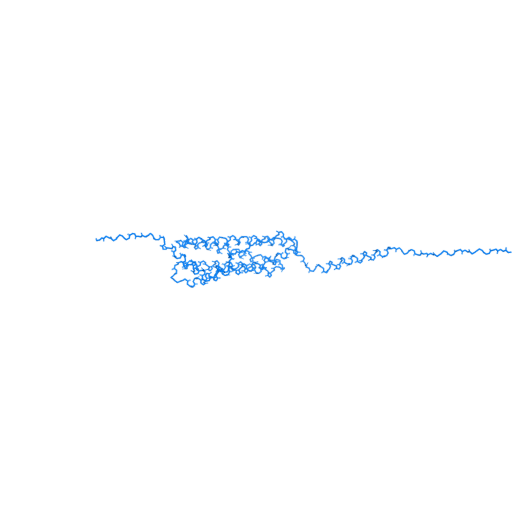3.81 204 ALA A CA 1
ATOM 1598 C C . ALA A 1 204 ? -10.354 -9.162 7.908 1.00 93.81 204 ALA A C 1
ATOM 1600 O O . ALA A 1 204 ? -11.271 -8.458 7.502 1.00 93.81 204 ALA A O 1
ATOM 1601 N N . SER A 1 205 ? -10.599 -10.369 8.427 1.00 95.62 205 SER A N 1
ATOM 1602 C CA . SER A 1 205 ? -11.964 -10.898 8.528 1.00 95.62 205 SER A CA 1
ATOM 1603 C C . S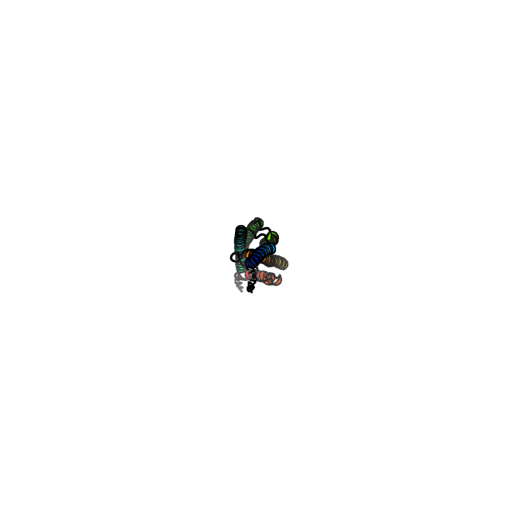ER A 1 205 ? -12.814 -10.119 9.534 1.00 95.62 205 SER A C 1
ATOM 1605 O O . SER A 1 205 ? -12.344 -9.750 10.612 1.00 95.62 205 SER A O 1
ATOM 1607 N N . VAL A 1 206 ? -14.107 -9.961 9.230 1.00 97.06 206 VAL A N 1
ATOM 1608 C CA . VAL A 1 206 ? -15.088 -9.302 10.114 1.00 97.06 206 VAL A CA 1
ATOM 1609 C C . VAL A 1 206 ? -15.048 -9.875 11.533 1.00 97.06 206 VAL A C 1
ATOM 1611 O O . VAL A 1 206 ? -15.110 -9.132 12.507 1.00 97.06 206 VAL A O 1
ATOM 1614 N N . VAL A 1 207 ? -14.888 -11.196 11.673 1.00 95.88 207 VAL A N 1
ATOM 1615 C CA . VAL A 1 207 ? -14.807 -11.860 12.984 1.00 95.88 207 VAL A CA 1
ATOM 1616 C C . VAL A 1 207 ? -13.575 -11.398 13.765 1.00 95.88 207 VAL A C 1
ATOM 1618 O O . VAL A 1 207 ? -13.707 -11.027 14.930 1.00 95.88 207 VAL A O 1
ATOM 1621 N N . ARG A 1 208 ? -12.389 -11.381 13.139 1.00 94.50 208 ARG A N 1
ATOM 1622 C CA . ARG A 1 208 ? -11.151 -10.925 13.792 1.00 94.50 208 ARG A CA 1
ATOM 1623 C C . ARG A 1 208 ? -11.215 -9.448 14.149 1.00 94.50 208 ARG A C 1
ATOM 1625 O O . ARG A 1 208 ? -10.847 -9.091 15.266 1.00 94.50 208 ARG A O 1
ATOM 1632 N N . VAL A 1 209 ? -11.724 -8.618 13.243 1.00 95.31 209 VAL A N 1
ATOM 1633 C CA . VAL A 1 209 ? -11.900 -7.183 13.479 1.00 95.31 209 VAL A CA 1
ATOM 1634 C C . VAL A 1 209 ? -12.885 -6.939 14.623 1.00 95.31 209 VAL A C 1
ATOM 1636 O O . VAL A 1 209 ? -12.573 -6.185 15.538 1.00 95.31 209 VAL A O 1
ATOM 1639 N N . ARG A 1 210 ? -14.033 -7.628 14.656 1.00 95.56 210 ARG A N 1
ATOM 1640 C CA . ARG A 1 210 ? -14.994 -7.520 15.766 1.00 95.56 210 ARG A CA 1
ATOM 1641 C C . ARG A 1 210 ? -14.353 -7.901 17.100 1.00 95.56 210 ARG A C 1
ATOM 1643 O O . ARG A 1 210 ? -14.491 -7.158 18.068 1.00 95.56 210 ARG A O 1
ATOM 1650 N N . SER A 1 211 ? -13.636 -9.026 17.159 1.00 93.38 211 SER A N 1
ATOM 1651 C CA . SER A 1 211 ? -12.924 -9.442 18.376 1.00 93.38 211 SER A CA 1
ATOM 1652 C C . SER A 1 211 ? -11.872 -8.420 18.809 1.00 93.38 211 SER A C 1
ATOM 1654 O O . SER A 1 211 ? -11.727 -8.156 20.000 1.00 93.38 211 SER A O 1
ATOM 1656 N N . PHE A 1 212 ? -11.169 -7.816 17.852 1.00 92.31 212 PHE A N 1
ATOM 1657 C CA . PHE A 1 212 ? -10.217 -6.743 18.108 1.00 92.31 212 PHE A CA 1
ATOM 1658 C C . PHE A 1 212 ? -10.895 -5.503 18.714 1.00 92.31 212 PHE A C 1
ATOM 1660 O O . PHE A 1 212 ? -10.466 -5.030 19.765 1.00 92.31 212 PHE A O 1
ATOM 1667 N N . LEU A 1 213 ? -11.996 -5.025 18.126 1.00 93.56 213 LEU A N 1
ATOM 1668 C CA . LEU A 1 213 ? -12.756 -3.884 18.652 1.00 93.56 213 LEU A CA 1
ATOM 1669 C C . LEU A 1 213 ? -13.327 -4.161 20.052 1.00 93.56 213 LEU A C 1
ATOM 1671 O O . LEU A 1 213 ? -13.282 -3.297 20.925 1.00 93.56 213 LEU A O 1
ATOM 1675 N N . GLN A 1 214 ? -13.822 -5.377 20.303 1.00 92.12 214 GLN A N 1
ATOM 1676 C CA . GLN A 1 214 ? -14.296 -5.786 21.630 1.00 92.12 214 GLN A CA 1
ATOM 1677 C C . GLN A 1 214 ? -13.175 -5.750 22.677 1.00 92.12 214 GLN A C 1
ATOM 1679 O O . GLN A 1 214 ? -13.393 -5.270 23.790 1.00 92.12 214 GLN A O 1
ATOM 1684 N N . ALA A 1 215 ? -11.976 -6.221 22.320 1.00 90.00 215 ALA A N 1
ATOM 1685 C CA . ALA A 1 215 ? -10.813 -6.172 23.200 1.00 90.00 215 ALA A CA 1
ATOM 1686 C C . ALA A 1 215 ? -10.395 -4.725 23.515 1.00 90.00 215 ALA A C 1
ATOM 1688 O O . ALA A 1 215 ? -10.129 -4.420 24.676 1.00 90.00 215 ALA A O 1
ATOM 1689 N N . LEU A 1 216 ? -10.421 -3.832 22.517 1.00 87.56 216 LEU A N 1
ATOM 1690 C CA . LEU A 1 216 ? -10.146 -2.402 22.707 1.00 87.56 216 LEU A CA 1
ATOM 1691 C C . LEU A 1 216 ? -11.130 -1.735 23.681 1.00 87.56 216 LEU A C 1
ATOM 1693 O O . LEU A 1 216 ? -10.719 -0.951 24.529 1.00 87.56 216 LEU A O 1
ATOM 1697 N N . LYS A 1 217 ? -12.427 -2.061 23.631 1.00 79.69 217 LYS A N 1
ATOM 1698 C CA . LYS A 1 217 ? -13.382 -1.521 24.619 1.00 79.69 217 LYS A CA 1
ATOM 1699 C C . LYS A 1 217 ? -13.166 -2.092 26.020 1.00 79.69 217 LYS A C 1
ATOM 1701 O O . LYS A 1 217 ? -13.351 -1.396 27.015 1.00 79.69 217 LYS A O 1
ATOM 1706 N N . GLY A 1 218 ? -12.766 -3.361 26.113 1.00 67.50 218 GLY A N 1
ATOM 1707 C CA . GLY A 1 218 ? -12.480 -4.024 27.387 1.00 67.50 218 GLY A CA 1
ATOM 1708 C C . GLY A 1 218 ? -11.339 -3.374 28.178 1.00 67.50 218 GLY A C 1
ATOM 1709 O O . GLY A 1 218 ? -11.357 -3.415 29.408 1.00 67.50 218 GLY A O 1
ATOM 1710 N N . THR A 1 219 ? -10.382 -2.727 27.503 1.00 59.38 219 THR A N 1
ATOM 1711 C CA . THR A 1 219 ? -9.256 -2.039 28.157 1.00 59.38 219 THR A CA 1
ATOM 1712 C C . THR A 1 219 ? -9.644 -0.736 28.863 1.00 59.38 219 THR A C 1
ATOM 1714 O O . THR A 1 219 ? -8.986 -0.365 29.834 1.00 59.38 219 THR A O 1
ATOM 1717 N N . GLU A 1 220 ? -10.756 -0.089 28.493 1.00 53.25 220 GLU A N 1
ATOM 1718 C CA . GLU A 1 220 ? -11.240 1.118 29.189 1.00 53.25 220 GLU A CA 1
ATOM 1719 C C . GLU A 1 220 ? -11.736 0.815 30.616 1.00 53.25 220 GLU A C 1
ATOM 1721 O O . GLU A 1 220 ? -11.604 1.636 31.525 1.00 53.25 220 GLU A O 1
ATOM 1726 N N . VAL A 1 221 ? -12.244 -0.400 30.859 1.00 49.72 221 VAL A N 1
ATOM 1727 C CA . VAL A 1 221 ? -12.822 -0.800 32.157 1.00 49.72 221 VAL A CA 1
ATOM 1728 C C . VAL A 1 221 ? -11.745 -1.040 33.228 1.00 49.72 221 VAL A C 1
ATOM 1730 O O . VAL A 1 221 ? -12.039 -1.004 34.420 1.00 49.72 221 VAL A O 1
ATOM 1733 N N . HIS A 1 222 ? -10.482 -1.249 32.844 1.00 45.72 222 HIS A N 1
ATOM 1734 C CA . HIS A 1 222 ? -9.372 -1.445 33.789 1.00 45.72 222 HIS A CA 1
ATOM 1735 C C . HIS A 1 222 ? -8.607 -0.155 34.133 1.00 45.72 222 HIS A C 1
ATOM 1737 O O . HIS A 1 222 ? -7.795 -0.164 35.056 1.00 45.72 222 HIS A O 1
ATOM 1743 N N . GLY A 1 223 ? -8.902 0.960 33.453 1.00 41.81 223 GLY A N 1
ATOM 1744 C CA . GLY A 1 223 ? -8.357 2.288 33.762 1.00 41.81 223 GLY A CA 1
ATOM 1745 C C . GLY A 1 223 ? -9.164 3.086 34.795 1.00 41.81 223 GLY A C 1
ATOM 1746 O O . GLY A 1 223 ? -8.656 4.065 35.341 1.00 41.81 223 GLY A O 1
ATOM 1747 N N . MET A 1 224 ? -10.400 2.676 35.114 1.00 44.91 224 MET A N 1
ATOM 1748 C CA . MET A 1 224 ? -11.156 3.268 36.220 1.00 44.91 224 MET A CA 1
ATOM 1749 C C . MET A 1 224 ? -10.768 2.599 37.536 1.00 44.91 224 MET A C 1
ATOM 1751 O O . MET A 1 224 ? -11.112 1.448 37.801 1.00 44.91 224 MET A O 1
ATOM 1755 N N . ALA A 1 225 ? -10.052 3.356 38.369 1.00 39.69 225 ALA A N 1
ATOM 1756 C CA . ALA A 1 225 ? -9.810 3.039 39.766 1.00 39.69 225 ALA A CA 1
ATOM 1757 C C . ALA A 1 225 ? -11.088 2.484 40.412 1.00 39.69 225 ALA A C 1
ATOM 1759 O O . ALA A 1 225 ? -12.121 3.155 40.434 1.00 39.69 225 ALA A O 1
ATOM 1760 N N . LEU A 1 226 ? -11.003 1.261 40.942 1.00 41.41 226 LEU A N 1
ATOM 1761 C CA . LEU A 1 226 ? -11.998 0.684 41.839 1.00 41.41 226 LEU A CA 1
ATOM 1762 C C . LEU A 1 226 ? -12.173 1.642 43.023 1.00 41.41 226 LEU A C 1
ATOM 1764 O O . LEU A 1 226 ? -11.429 1.590 44.003 1.00 41.41 226 LEU A O 1
ATOM 1768 N N . GLY A 1 227 ? -13.139 2.554 42.906 1.00 41.53 227 GLY A N 1
ATOM 1769 C CA . GLY A 1 227 ? -13.618 3.375 44.001 1.00 41.53 227 GLY A CA 1
ATOM 1770 C C . GLY A 1 227 ? -14.080 2.430 45.095 1.00 41.53 227 GLY A C 1
ATOM 1771 O O . GLY A 1 227 ? -15.084 1.736 44.955 1.00 41.53 227 GLY A O 1
ATOM 1772 N N . LYS A 1 228 ? -13.279 2.346 46.153 1.00 37.88 228 LYS A N 1
ATOM 1773 C CA . LYS A 1 228 ? -13.539 1.550 47.344 1.00 37.88 228 LYS A CA 1
ATOM 1774 C C . LYS A 1 228 ? -14.868 2.025 47.937 1.00 37.88 228 LYS A C 1
ATOM 1776 O O . LYS A 1 228 ? -14.907 3.042 48.620 1.00 37.88 228 LYS A O 1
ATOM 1781 N N . VAL A 1 229 ? -15.958 1.313 47.654 1.00 44.78 229 VAL A N 1
ATOM 1782 C CA . VAL A 1 229 ? -17.227 1.504 48.360 1.00 44.78 229 VAL A CA 1
ATOM 1783 C C . VAL A 1 229 ? -17.029 0.934 49.759 1.00 44.78 229 VAL A C 1
ATOM 1785 O O . VAL A 1 229 ? -17.127 -0.271 49.983 1.00 44.78 229 VAL A O 1
ATOM 1788 N N . THR A 1 230 ? -16.664 1.796 50.702 1.00 39.03 230 THR A N 1
ATOM 1789 C CA . THR A 1 230 ? -16.837 1.518 52.125 1.00 39.03 230 THR A CA 1
ATOM 1790 C C . THR A 1 230 ? -18.314 1.680 52.445 1.00 39.03 230 THR A C 1
ATOM 1792 O O . THR A 1 230 ? -18.836 2.792 52.415 1.00 39.03 230 THR A O 1
ATOM 1795 N N . PHE A 1 231 ? -18.987 0.567 52.725 1.00 40.66 231 PHE A N 1
ATOM 1796 C CA . PHE A 1 231 ? -20.229 0.600 53.484 1.00 40.66 231 PHE A CA 1
ATOM 1797 C C . PHE A 1 231 ? -19.858 0.893 54.938 1.00 40.66 231 PHE A C 1
ATOM 1799 O O . PHE A 1 231 ? -19.173 0.083 55.564 1.00 40.66 231 PHE A O 1
ATOM 1806 N N . ASP A 1 232 ? -20.259 2.060 55.433 1.00 38.84 232 ASP A N 1
ATOM 1807 C CA . ASP A 1 232 ? -20.294 2.343 56.868 1.00 38.84 232 ASP A CA 1
ATOM 1808 C C . ASP A 1 232 ? -21.653 1.839 57.408 1.00 38.84 232 ASP A C 1
ATOM 1810 O O . ASP A 1 232 ? -22.665 2.060 56.730 1.00 38.84 232 ASP A O 1
ATOM 1814 N N . PRO A 1 233 ? -21.688 1.100 58.535 1.00 48.94 233 PRO A N 1
ATOM 1815 C CA . PRO A 1 233 ? -22.910 0.540 59.119 1.00 48.94 233 PRO A CA 1
ATOM 1816 C C . PRO A 1 233 ? -23.834 1.580 59.770 1.00 48.94 233 PRO A C 1
ATOM 1818 O O . PRO A 1 233 ? -23.336 2.611 60.277 1.00 48.94 233 PRO A O 1
#

Nearest PDB structures (foldseek):
  8dt0-assembly1_A  TM=6.876E-01  e=1.633E+00  synthetic construct
  8dt0-assembly2_B  TM=6.638E-01  e=1.789E+00  synthetic construct
  6zpp-assembly1_A  TM=3.345E-01  e=9.012E-01  Drechmeria coniospora
  9cpb-assembly1_6A  TM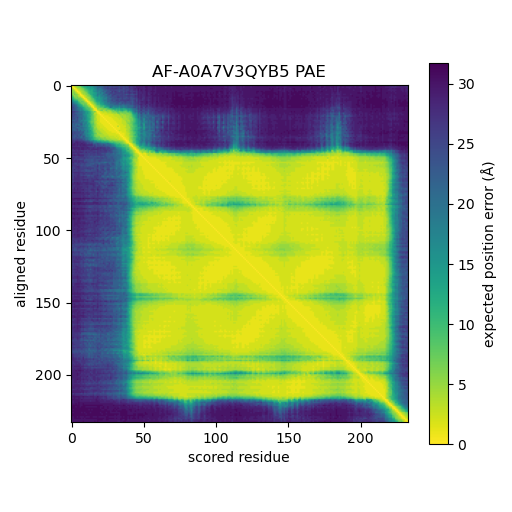=2.573E-01  e=4.892E+00  Bos taurus
  4e40-assembly1_A  TM=2.241E-01  e=3.719E+00  Trypanosoma congolense IL3000

Mean predicted aligned error: 12.31 Å

pLDDT: mean 85.71, std 17.31, range [37.88, 98.75]

Sequence (233 aa):
MYAQTRTPRFSRRRRKSPAPAIIVAVVVLLLGCWLFNLTCGRGKKEDASSLSEYANRVKAMVEASNGIGQSFASLRATLADLIGDTGNLGARLEELEGQALDLLGQVKAVIPPRSLESAHYALVICFEQRYRALKNYRPDIINAVSALELDVYAENISQDMLELVYSDGNYLFFRRALEDLLAANNLQDLGLPDSRWLEDWESASVVRVRSFLQALKGTEVHGMALGKVTFDP

Solvent-accessible surface area (backbone atoms only — not comparable to full-atom values): 13217 Å² total; per-residue (Å²): 144,82,85,86,82,84,80,85,84,82,81,82,77,80,77,78,70,64,62,68,60,54,52,50,51,53,52,51,50,52,49,47,54,51,51,49,50,66,71,71,54,80,62,82,75,70,58,63,68,61,53,49,52,51,45,52,55,49,36,55,54,50,53,53,50,44,54,48,32,52,51,51,54,53,50,62,74,46,38,75,77,33,65,88,39,55,66,63,47,49,51,55,42,48,50,52,26,50,56,34,46,55,50,33,53,53,54,68,69,55,83,64,58,81,94,37,48,76,37,47,50,32,41,45,50,17,36,46,28,45,21,51,20,40,56,53,35,44,61,39,55,62,48,45,71,76,42,92,69,52,64,70,40,16,48,50,43,14,51,26,44,42,33,29,46,52,17,34,54,29,37,51,55,21,49,52,56,50,52,53,52,28,50,76,66,75,42,68,86,67,68,69,78,90,66,73,66,50,98,53,71,65,70,23,30,44,69,48,34,38,52,48,54,53,52,49,54,55,56,59,69,74,71,56,77,81,76,79,81,75,84,79,135